Protein AF-A0AAU0P184-F1 (afdb_monomer_lite)

Structure (mmCIF, N/CA/C/O backbone):
data_AF-A0AAU0P184-F1
#
_entry.id   AF-A0AAU0P184-F1
#
loop_
_atom_site.group_PDB
_atom_site.id
_atom_site.type_symbol
_atom_site.label_atom_id
_atom_site.label_alt_id
_atom_site.label_comp_id
_atom_site.label_asym_id
_atom_site.label_entity_id
_atom_site.label_seq_id
_atom_site.pdbx_PDB_ins_code
_atom_site.Cartn_x
_atom_site.Cartn_y
_atom_site.Cartn_z
_atom_site.occupancy
_atom_site.B_iso_or_equiv
_atom_site.auth_seq_id
_atom_site.auth_comp_id
_atom_site.auth_asym_id
_atom_site.auth_atom_id
_atom_site.pdbx_PDB_model_num
ATOM 1 N N . MET A 1 1 ? -25.949 -13.316 10.896 1.00 32.59 1 MET A N 1
ATOM 2 C CA . MET A 1 1 ? -26.149 -14.260 12.010 1.00 32.59 1 MET A CA 1
ATOM 3 C C . MET A 1 1 ? -27.355 -13.769 12.796 1.00 32.59 1 MET A C 1
ATOM 5 O O . MET A 1 1 ? -27.291 -12.665 13.321 1.00 32.59 1 MET A O 1
ATOM 9 N N . GLU A 1 2 ? -28.477 -14.492 12.768 1.00 26.84 2 GLU A N 1
ATOM 10 C CA . GLU A 1 2 ? -29.638 -14.174 13.615 1.00 26.84 2 GLU A CA 1
ATOM 11 C C . GLU A 1 2 ? -29.305 -14.604 15.045 1.00 26.84 2 GLU A C 1
ATOM 13 O O . GLU A 1 2 ? -29.261 -15.791 15.353 1.00 26.84 2 GLU A O 1
ATOM 18 N N . LEU A 1 3 ? -28.981 -13.632 15.897 1.00 32.03 3 LEU A N 1
ATOM 19 C CA . LEU A 1 3 ? -28.807 -13.854 17.330 1.00 32.03 3 LEU A CA 1
ATOM 20 C C . LEU A 1 3 ? -30.191 -14.055 17.969 1.00 32.03 3 LEU A C 1
ATOM 22 O O . LEU A 1 3 ? -31.135 -13.331 17.655 1.00 32.03 3 LEU A O 1
ATOM 26 N N . ASP A 1 4 ? -30.333 -15.038 18.860 1.00 32.12 4 ASP A N 1
ATOM 27 C CA . ASP A 1 4 ? -31.596 -15.307 19.557 1.00 32.12 4 ASP A CA 1
ATOM 28 C C . ASP A 1 4 ? -31.844 -14.239 20.642 1.00 32.12 4 ASP A C 1
ATOM 30 O O . ASP A 1 4 ? -31.364 -14.313 21.772 1.00 32.12 4 ASP A O 1
ATOM 34 N N . PHE A 1 5 ? -32.576 -13.187 20.270 1.00 39.22 5 PHE A N 1
ATOM 35 C CA . PHE A 1 5 ? -32.825 -11.996 21.091 1.00 39.22 5 PHE A CA 1
ATOM 36 C C . PHE A 1 5 ? -33.866 -12.181 22.213 1.00 39.22 5 PHE A C 1
ATOM 38 O O . PHE A 1 5 ? -34.338 -11.188 22.772 1.00 39.22 5 PHE A O 1
ATOM 45 N N . LYS A 1 6 ? -34.295 -13.406 22.540 1.00 33.00 6 LYS A N 1
ATOM 46 C CA . LYS A 1 6 ? -35.488 -13.614 23.383 1.00 33.00 6 LYS A CA 1
ATOM 47 C C . LYS A 1 6 ? -35.368 -13.166 24.845 1.00 33.00 6 LYS A C 1
ATOM 49 O O . LYS A 1 6 ? -36.409 -12.988 25.463 1.00 33.00 6 LYS A O 1
ATOM 54 N N . ASN A 1 7 ? -34.168 -12.910 25.382 1.00 36.00 7 ASN A N 1
ATOM 55 C CA . ASN A 1 7 ? -33.986 -12.586 26.810 1.00 36.00 7 ASN A CA 1
ATOM 56 C C . ASN A 1 7 ? -33.052 -11.393 27.126 1.00 36.00 7 ASN A C 1
ATOM 58 O O . ASN A 1 7 ? -32.614 -11.249 28.267 1.00 36.00 7 ASN A O 1
ATOM 62 N N . ILE A 1 8 ? -32.746 -10.509 26.169 1.00 43.00 8 ILE A N 1
ATOM 63 C CA . ILE A 1 8 ? -31.851 -9.360 26.422 1.00 43.00 8 ILE A CA 1
ATOM 64 C C . ILE A 1 8 ? -32.660 -8.130 26.876 1.00 43.00 8 ILE A C 1
ATOM 66 O O . ILE A 1 8 ? -33.464 -7.587 26.114 1.00 43.00 8 ILE A O 1
ATOM 70 N N . LYS A 1 9 ? -32.423 -7.639 28.105 1.00 46.84 9 LYS A N 1
ATOM 71 C CA . LYS A 1 9 ? -32.876 -6.298 28.529 1.00 46.84 9 LYS A CA 1
ATOM 72 C C . LYS A 1 9 ? -32.274 -5.246 27.582 1.00 46.84 9 LYS A C 1
ATOM 74 O O . LYS A 1 9 ? -31.068 -5.244 27.372 1.00 46.84 9 LYS A O 1
ATOM 79 N N . ASN A 1 10 ? -33.091 -4.326 27.057 1.00 57.91 10 ASN A N 1
ATOM 80 C CA . ASN A 1 10 ? -32.703 -3.281 26.087 1.00 57.91 10 ASN A CA 1
ATOM 81 C C . ASN A 1 10 ? -32.377 -3.784 24.659 1.00 57.91 10 ASN A C 1
ATOM 83 O O . ASN A 1 10 ? -31.480 -3.258 24.011 1.00 57.91 10 ASN A O 1
ATOM 87 N N . LYS A 1 11 ? -33.114 -4.769 24.127 1.00 62.25 11 LYS A N 1
ATOM 88 C CA . LYS A 1 11 ? -32.956 -5.302 22.753 1.00 62.25 11 LYS A CA 1
ATOM 89 C C . LYS A 1 11 ? -32.721 -4.236 21.659 1.00 62.25 11 LYS A C 1
ATOM 91 O O . LYS A 1 11 ? -31.825 -4.411 20.838 1.00 62.25 11 LYS A O 1
ATOM 96 N N . THR A 1 12 ? -33.432 -3.108 21.711 1.00 66.38 12 THR A N 1
ATOM 97 C CA . THR A 1 12 ? -33.310 -1.997 20.753 1.00 66.38 12 THR A CA 1
ATOM 98 C C . THR A 1 12 ? -31.881 -1.453 20.632 1.00 66.38 12 THR A C 1
ATOM 100 O O . THR A 1 12 ? -31.427 -1.187 19.523 1.00 66.38 12 THR A O 1
ATOM 103 N N . ILE A 1 13 ? -31.118 -1.324 21.732 1.00 63.44 13 ILE A N 1
ATOM 104 C CA . ILE A 1 13 ? -29.743 -0.799 21.634 1.00 63.44 13 ILE A CA 1
ATOM 105 C C . ILE A 1 13 ? -28.785 -1.810 21.012 1.00 63.44 13 ILE A C 1
ATOM 107 O O . ILE A 1 13 ? -27.876 -1.430 20.281 1.00 63.44 13 ILE A O 1
ATOM 111 N N . VAL A 1 14 ? -28.996 -3.099 21.277 1.00 64.19 14 VAL A N 1
ATOM 112 C CA . VAL A 1 14 ? -28.173 -4.163 20.697 1.00 64.19 14 VAL A CA 1
ATOM 113 C C . VAL A 1 14 ? -28.407 -4.236 19.191 1.00 64.19 14 VAL A C 1
ATOM 115 O O . VAL A 1 14 ? -27.450 -4.324 18.430 1.00 64.19 14 VAL A O 1
ATOM 118 N N . GLU A 1 15 ? -29.657 -4.107 18.747 1.00 67.94 15 GLU A N 1
ATOM 119 C CA . GLU A 1 15 ? -29.999 -4.020 17.324 1.00 67.94 15 GLU A CA 1
ATOM 120 C C . GLU A 1 15 ? -29.412 -2.768 16.668 1.00 67.94 15 GLU A C 1
ATOM 122 O O . GLU A 1 15 ? -28.880 -2.850 15.565 1.00 67.94 15 GLU A O 1
ATOM 127 N N . ILE A 1 16 ? -29.439 -1.622 17.349 1.00 66.19 16 ILE A N 1
ATOM 128 C CA . ILE A 1 16 ? -28.815 -0.384 16.870 1.00 66.19 16 ILE A CA 1
ATOM 129 C C . ILE A 1 16 ? -27.296 -0.537 16.748 1.00 66.19 16 ILE A C 1
ATOM 131 O O . ILE A 1 16 ? -26.730 -0.169 15.718 1.00 66.19 16 ILE A O 1
ATOM 135 N N . ALA A 1 17 ? -26.632 -1.088 17.767 1.00 65.38 17 ALA A N 1
ATOM 136 C CA . ALA A 1 17 ? -25.197 -1.343 17.740 1.00 65.38 17 ALA A CA 1
ATOM 137 C C . ALA A 1 17 ? -24.849 -2.296 16.590 1.00 65.38 17 ALA A C 1
ATOM 139 O O . ALA A 1 17 ? -23.979 -1.981 15.785 1.00 65.38 17 ALA A O 1
ATOM 140 N N . MET A 1 18 ? -25.592 -3.396 16.441 1.00 66.56 18 MET A N 1
ATOM 141 C CA . MET A 1 18 ? -25.397 -4.365 15.361 1.00 66.56 18 MET A CA 1
ATOM 142 C C . MET A 1 18 ? -25.666 -3.782 13.978 1.00 66.56 18 MET A C 1
ATOM 144 O O . MET A 1 18 ? -24.871 -3.998 13.073 1.00 66.56 18 MET A O 1
ATOM 148 N N . ASN A 1 19 ? -26.738 -3.014 13.795 1.00 66.88 19 ASN A N 1
ATOM 149 C CA . ASN A 1 19 ? -27.016 -2.341 12.528 1.00 66.88 19 ASN A CA 1
ATOM 150 C C . ASN A 1 19 ? -25.943 -1.303 12.209 1.00 66.88 19 ASN A C 1
ATOM 152 O O . ASN A 1 19 ? -25.520 -1.207 11.065 1.00 66.88 19 ASN A O 1
ATOM 156 N N . THR A 1 20 ? -25.459 -0.565 13.207 1.00 64.00 20 THR A N 1
ATOM 157 C CA . THR A 1 20 ? -24.347 0.375 13.031 1.00 64.00 20 THR A CA 1
ATOM 158 C C . THR A 1 20 ? -23.088 -0.375 12.606 1.00 64.00 20 THR A C 1
ATOM 160 O O . THR A 1 20 ? -22.466 0.006 11.625 1.00 64.00 20 THR A O 1
ATOM 163 N N . ILE A 1 21 ? -22.741 -1.481 13.264 1.00 64.81 21 ILE A N 1
ATOM 164 C CA . ILE A 1 21 ? -21.582 -2.310 12.899 1.00 64.81 21 ILE A CA 1
ATOM 165 C C . ILE A 1 21 ? -21.736 -2.885 11.487 1.00 64.81 21 ILE A C 1
ATOM 167 O O . ILE A 1 21 ? -20.808 -2.803 10.695 1.00 64.81 21 ILE A O 1
ATOM 171 N N . ASN A 1 22 ? -22.910 -3.424 11.153 1.00 64.56 22 ASN A N 1
ATOM 172 C CA . ASN A 1 22 ? -23.179 -4.044 9.854 1.00 64.56 22 ASN A CA 1
ATOM 173 C C . ASN A 1 22 ? -23.233 -3.027 8.703 1.00 64.56 22 ASN A C 1
ATOM 175 O O . ASN A 1 22 ? -22.912 -3.375 7.570 1.00 64.56 22 ASN A O 1
ATOM 179 N N . ASN A 1 23 ? -23.660 -1.792 8.981 1.00 62.38 23 ASN A N 1
ATOM 180 C CA . ASN A 1 23 ? -23.720 -0.713 7.994 1.00 62.38 23 ASN A CA 1
ATOM 181 C C . ASN A 1 23 ? -22.379 0.013 7.826 1.00 62.38 23 ASN A C 1
ATOM 183 O O . ASN A 1 23 ? -22.190 0.686 6.813 1.00 62.38 23 ASN A O 1
ATOM 187 N N . ASN A 1 24 ? -21.463 -0.100 8.790 1.00 58.50 24 ASN A N 1
ATOM 188 C CA . ASN A 1 24 ? -20.108 0.421 8.655 1.00 58.50 24 ASN A CA 1
ATOM 189 C C . ASN A 1 24 ? -19.228 -0.600 7.928 1.00 58.50 24 ASN A C 1
ATOM 191 O O . ASN A 1 24 ? -19.239 -1.797 8.212 1.00 58.50 24 ASN A O 1
ATOM 195 N N . ALA A 1 25 ? -18.474 -0.118 6.945 1.00 51.06 25 ALA A N 1
ATOM 196 C CA . ALA A 1 25 ? -17.733 -0.950 6.010 1.00 51.06 25 ALA A CA 1
ATOM 197 C C . ALA A 1 25 ? -16.289 -1.216 6.456 1.00 51.06 25 ALA A C 1
ATOM 199 O O . ALA A 1 25 ? -15.570 -1.902 5.730 1.00 51.06 25 ALA A O 1
ATOM 200 N N . SER A 1 26 ? -15.857 -0.676 7.603 1.00 57.16 26 SER A N 1
ATOM 201 C CA . SER A 1 26 ? -14.515 -0.826 8.176 1.00 57.16 26 SER A CA 1
ATOM 202 C C . SER A 1 26 ? -14.520 -0.879 9.712 1.00 57.16 26 SER A C 1
ATOM 204 O O . SER A 1 26 ? -15.301 -0.196 10.373 1.00 57.16 26 SER A O 1
ATOM 206 N N . PHE A 1 27 ? -13.575 -1.630 10.295 1.00 61.78 27 PHE A N 1
ATOM 207 C CA . PHE A 1 27 ? -13.267 -1.600 11.734 1.00 61.78 27 PHE A CA 1
ATOM 208 C C . PHE A 1 27 ? -13.053 -0.177 12.233 1.00 61.78 27 PHE A C 1
ATOM 210 O O . PHE A 1 27 ? -13.511 0.189 13.308 1.00 61.78 27 PHE A O 1
ATOM 217 N N . ARG A 1 28 ? -12.358 0.625 11.419 1.00 60.50 28 ARG A N 1
ATOM 218 C CA . ARG A 1 28 ? -12.027 2.006 11.728 1.00 60.50 28 ARG A CA 1
ATOM 219 C C . ARG A 1 28 ? -13.280 2.830 11.985 1.00 60.50 28 ARG A C 1
ATOM 221 O O . ARG A 1 28 ? -13.359 3.455 13.035 1.00 60.50 28 ARG A O 1
ATOM 228 N N . GLU A 1 29 ? -14.264 2.761 11.092 1.00 65.12 29 GLU A N 1
ATOM 229 C CA . GLU A 1 29 ? -15.540 3.466 11.253 1.00 65.12 29 GLU A CA 1
ATOM 230 C C . GLU A 1 29 ? -16.267 3.044 12.532 1.00 65.12 29 GLU A C 1
ATOM 232 O O . GLU A 1 29 ? -16.791 3.901 13.232 1.00 65.12 29 GLU A O 1
ATOM 237 N N . VAL A 1 30 ? -16.239 1.750 12.881 1.00 65.00 30 VAL A N 1
ATOM 238 C CA . VAL A 1 30 ? -16.825 1.239 14.134 1.00 65.00 30 VAL A CA 1
ATOM 239 C C . VAL A 1 30 ? -16.029 1.689 15.362 1.00 65.00 30 VAL A C 1
ATOM 241 O O . VAL A 1 30 ? -16.600 1.937 16.418 1.00 65.00 30 VAL A O 1
ATOM 244 N N . SER A 1 31 ? -14.708 1.792 15.242 1.00 66.31 31 SER A N 1
ATOM 245 C CA . SER A 1 31 ? -13.803 2.153 16.331 1.00 66.31 31 SER A CA 1
ATOM 246 C C . SER A 1 31 ? -13.748 3.655 16.614 1.00 66.31 31 SER A C 1
ATOM 248 O O . SER A 1 31 ? -13.475 4.062 17.746 1.00 66.31 31 SER A O 1
ATOM 250 N N . GLU A 1 32 ? -14.073 4.463 15.606 1.00 70.12 32 GLU A N 1
ATOM 251 C CA . GLU A 1 32 ? -14.138 5.924 15.636 1.00 70.12 32 GLU A CA 1
ATOM 252 C C . GLU A 1 32 ? -15.587 6.438 15.789 1.00 70.12 32 GLU A C 1
ATOM 254 O O . GLU A 1 32 ? -15.824 7.635 15.617 1.00 70.12 32 GLU A O 1
ATOM 259 N N . LEU A 1 33 ? -16.559 5.575 16.132 1.00 72.75 33 LEU A N 1
ATOM 260 C CA . LEU A 1 33 ? -17.937 5.996 16.404 1.00 72.75 33 LEU A CA 1
ATOM 261 C C . LEU A 1 33 ? -17.966 6.970 17.580 1.00 72.75 33 LEU A C 1
ATOM 263 O O . LEU A 1 33 ? -17.773 6.601 18.743 1.00 72.75 33 LEU A O 1
ATOM 267 N N . ASP A 1 34 ? -18.265 8.225 17.272 1.00 76.12 34 ASP A N 1
ATOM 268 C CA . ASP A 1 34 ? -18.589 9.217 18.286 1.00 76.12 34 ASP A CA 1
ATOM 269 C C . ASP A 1 34 ? -20.058 9.095 18.723 1.00 76.12 34 ASP A C 1
ATOM 271 O O . ASP A 1 34 ? -20.788 8.233 18.242 1.00 76.12 34 ASP A O 1
ATOM 275 N N . TRP A 1 35 ? -20.497 9.946 19.650 1.00 76.06 35 TRP A N 1
ATOM 276 C CA . TRP A 1 35 ? -21.844 9.906 20.218 1.00 76.06 35 TRP A CA 1
ATOM 277 C C . TRP A 1 35 ? -22.960 10.017 19.169 1.00 76.06 35 TRP A C 1
ATOM 279 O O . TRP A 1 35 ? -23.325 11.114 18.744 1.00 76.06 35 TRP A O 1
ATOM 289 N N . ILE A 1 36 ? -23.569 8.882 18.816 1.00 73.38 36 ILE A N 1
ATOM 290 C CA . ILE A 1 36 ? -24.765 8.840 17.965 1.00 73.38 36 ILE A CA 1
ATOM 291 C C . ILE A 1 36 ? -26.011 8.895 18.842 1.00 73.38 36 ILE A C 1
ATOM 293 O O . ILE A 1 36 ? -26.159 8.099 19.770 1.00 73.38 36 ILE A O 1
ATOM 297 N N . LYS A 1 37 ? -26.903 9.834 18.524 1.00 74.25 37 LYS A N 1
ATOM 298 C CA . LYS A 1 37 ? -28.169 10.073 19.216 1.00 74.25 37 LYS A CA 1
ATOM 299 C C . LYS A 1 37 ? -29.297 9.264 18.579 1.00 74.25 37 LYS A C 1
ATOM 301 O O . LYS A 1 37 ? -29.500 9.351 17.370 1.00 74.25 37 LYS A O 1
ATOM 306 N N . TYR A 1 38 ? -30.068 8.560 19.404 1.00 68.75 38 TYR A N 1
ATOM 307 C CA . TYR A 1 38 ? -31.239 7.801 18.967 1.00 68.75 38 TYR A CA 1
ATOM 308 C C . TYR A 1 38 ? -32.505 8.270 19.679 1.00 68.75 38 TYR A C 1
ATOM 310 O O . TYR A 1 38 ? -32.525 8.452 20.904 1.00 68.75 38 TYR A O 1
ATOM 318 N N . SER A 1 39 ? -33.562 8.444 18.888 1.00 64.62 39 SER A N 1
ATOM 319 C CA . SER A 1 39 ? -34.894 8.791 19.358 1.00 64.62 39 SER A CA 1
ATOM 320 C C . SER A 1 39 ? -35.840 7.603 19.219 1.00 64.62 39 SER A C 1
ATOM 322 O O . SER A 1 39 ? -35.832 6.877 18.227 1.00 64.62 39 SER A O 1
ATOM 324 N N . GLU A 1 40 ? -36.675 7.414 20.230 1.00 62.44 40 GLU A N 1
ATOM 325 C CA . GLU A 1 40 ? -37.765 6.441 20.228 1.00 62.44 40 GLU A CA 1
ATOM 326 C C . GLU A 1 40 ? -39.015 7.184 20.698 1.00 62.44 40 GLU A C 1
ATOM 328 O O . GLU A 1 40 ? -38.939 8.001 21.611 1.00 62.44 40 GLU A O 1
ATOM 333 N N . ASN A 1 41 ? -40.166 6.990 20.051 1.00 62.06 41 ASN A N 1
ATOM 334 C CA . ASN A 1 41 ? -41.421 7.659 20.434 1.00 62.06 41 ASN A CA 1
ATOM 335 C C . ASN A 1 41 ? -41.301 9.190 20.628 1.00 62.06 41 ASN A C 1
ATOM 337 O O . ASN A 1 41 ? -41.862 9.751 21.568 1.00 62.06 41 ASN A O 1
ATOM 341 N N . GLN A 1 42 ? -40.554 9.863 19.743 1.00 58.03 42 GLN A N 1
ATOM 342 C CA . GLN A 1 42 ? -40.333 11.319 19.751 1.00 58.03 42 GLN A CA 1
ATOM 343 C C . GLN A 1 42 ? -39.636 11.882 21.002 1.00 58.03 42 GLN A C 1
ATOM 345 O O . GLN A 1 42 ? -39.677 13.094 21.220 1.00 58.03 42 GLN A O 1
ATOM 350 N N . LYS A 1 43 ? -38.952 11.053 21.802 1.00 58.19 43 LYS A N 1
ATOM 351 C CA . LYS A 1 43 ? -37.970 11.566 22.767 1.00 58.19 43 LYS A CA 1
ATOM 352 C C . LYS A 1 43 ? -36.593 10.980 22.511 1.00 58.19 43 LYS A C 1
ATOM 354 O O . LYS A 1 43 ? -36.436 9.877 21.992 1.00 58.19 43 LYS A O 1
ATOM 359 N N . ASP A 1 44 ? -35.597 11.779 22.850 1.00 61.53 44 ASP A N 1
ATOM 360 C CA . ASP A 1 44 ? -34.195 11.436 22.708 1.00 61.53 44 ASP A CA 1
ATOM 361 C C . ASP A 1 44 ? -33.742 10.704 23.962 1.00 61.53 44 ASP A C 1
ATOM 363 O O . ASP A 1 44 ? -33.785 11.274 25.051 1.00 61.53 44 ASP A O 1
ATOM 367 N N . TYR A 1 45 ? -33.345 9.442 23.824 1.00 66.88 45 TYR A N 1
ATOM 368 C CA . TYR A 1 45 ? -33.122 8.586 24.991 1.00 66.88 45 TYR A CA 1
ATOM 369 C C . TYR A 1 45 ? -31.694 8.058 25.092 1.00 66.88 45 TYR A C 1
ATOM 371 O O . TYR A 1 45 ? -31.187 7.917 26.207 1.00 66.88 45 TYR A O 1
ATOM 379 N N . TYR A 1 46 ? -31.046 7.770 23.957 1.00 70.50 46 TYR A N 1
ATOM 380 C CA . TYR A 1 46 ? -29.870 6.902 23.934 1.00 70.50 46 TYR A CA 1
ATOM 381 C C . TYR A 1 46 ? -28.709 7.486 23.134 1.00 70.50 46 TYR A C 1
ATOM 383 O O . TYR A 1 46 ? -28.901 8.019 22.040 1.00 70.50 46 TYR A O 1
ATOM 391 N N . TYR A 1 47 ? -27.502 7.325 23.675 1.00 72.94 47 TYR A N 1
ATOM 392 C CA . TYR A 1 47 ? -26.251 7.753 23.053 1.00 72.94 47 TYR A CA 1
ATOM 393 C C . TYR A 1 47 ? -25.285 6.577 22.950 1.00 72.94 47 TYR A C 1
ATOM 395 O O . TYR A 1 47 ? -25.124 5.852 23.928 1.00 72.94 47 TYR A O 1
ATOM 403 N N . LEU A 1 48 ? -24.638 6.401 21.796 1.00 73.75 48 LEU A N 1
ATOM 404 C CA . LEU A 1 48 ? -23.694 5.307 21.539 1.00 73.75 48 LEU A CA 1
ATOM 405 C C . LEU A 1 48 ? -22.309 5.851 21.183 1.00 73.75 48 LEU A C 1
ATOM 407 O O . LEU A 1 48 ? -22.225 6.682 20.288 1.00 73.75 48 LEU A O 1
ATOM 411 N N . LYS A 1 49 ? -21.247 5.370 21.838 1.00 80.50 49 LYS A N 1
ATOM 412 C CA . LYS A 1 49 ? -19.848 5.713 21.515 1.00 80.50 49 LYS A CA 1
ATOM 413 C C . LYS A 1 49 ? -18.933 4.498 21.597 1.00 80.50 49 LYS A C 1
ATOM 415 O O . LYS A 1 49 ? -19.105 3.678 22.502 1.00 80.50 49 LYS A O 1
ATOM 420 N N . SER A 1 50 ? -17.945 4.410 20.710 1.00 79.56 50 SER A N 1
ATOM 421 C CA . SER A 1 50 ? -16.908 3.377 20.744 1.00 79.56 50 SER A CA 1
ATOM 422 C C . SER A 1 50 ? -15.613 3.850 21.404 1.00 79.56 50 SER A C 1
ATOM 424 O O . SER A 1 50 ? -15.274 5.036 21.407 1.00 79.56 50 SER A O 1
ATOM 426 N N . ALA A 1 51 ? -14.859 2.897 21.946 1.00 79.44 51 ALA A N 1
ATOM 427 C CA . ALA A 1 51 ? -13.460 3.083 22.305 1.00 79.44 51 ALA A CA 1
ATOM 428 C C . ALA A 1 51 ? -12.652 1.819 21.996 1.00 79.44 51 ALA A C 1
ATOM 430 O O . ALA A 1 51 ? -13.134 0.695 22.166 1.00 79.44 51 ALA A O 1
ATOM 431 N N . ILE A 1 52 ? -11.398 2.026 21.592 1.00 78.19 52 ILE A N 1
ATOM 432 C CA . ILE A 1 52 ? -10.394 0.969 21.445 1.00 78.19 52 ILE A CA 1
ATOM 433 C C . ILE A 1 52 ? -9.558 0.892 22.722 1.00 78.19 52 ILE A C 1
ATOM 435 O O . ILE A 1 52 ? -9.329 1.900 23.405 1.00 78.19 52 ILE A O 1
ATOM 439 N N . LYS A 1 53 ? -9.065 -0.311 23.011 1.00 82.50 53 LYS A N 1
ATOM 440 C CA . LYS A 1 53 ? -8.095 -0.571 24.069 1.00 82.50 53 LYS A CA 1
ATOM 441 C C . LYS A 1 53 ? -6.848 0.303 23.900 1.00 82.50 53 LYS A C 1
ATOM 443 O O . LYS A 1 53 ? -6.187 0.300 22.864 1.00 82.50 53 LYS A O 1
ATOM 448 N N . THR A 1 54 ? -6.503 1.051 24.941 1.00 78.88 54 THR A N 1
ATOM 449 C CA . THR A 1 54 ? -5.246 1.809 24.988 1.00 78.88 54 THR A CA 1
ATOM 450 C C . THR A 1 54 ? -4.073 0.929 25.421 1.00 78.88 54 THR A C 1
ATOM 452 O O . THR A 1 54 ? -4.261 -0.139 25.995 1.00 78.88 54 THR A O 1
ATOM 455 N N . GLN A 1 55 ? -2.841 1.426 25.257 1.00 77.62 55 GLN A N 1
ATOM 456 C CA . GLN A 1 55 ? -1.618 0.766 25.751 1.00 77.62 55 GLN A CA 1
ATOM 457 C C . GLN A 1 55 ? -1.613 0.507 27.269 1.00 77.62 55 GLN A C 1
ATOM 459 O O . GLN A 1 55 ? -0.821 -0.292 27.753 1.00 77.62 55 GLN A O 1
ATOM 464 N N . LYS A 1 56 ? -2.472 1.200 28.029 1.00 80.19 56 LYS A N 1
ATOM 465 C CA . LYS A 1 56 ? -2.637 1.012 29.476 1.00 80.19 56 LYS A CA 1
ATOM 466 C C . LYS A 1 56 ? -3.755 0.017 29.819 1.00 80.19 56 LYS A C 1
ATOM 468 O O . LYS A 1 56 ? -4.211 0.018 30.954 1.00 80.19 56 LYS A O 1
ATOM 473 N N . ASN A 1 57 ? -4.232 -0.766 28.847 1.00 81.25 57 ASN A N 1
ATOM 474 C CA . ASN A 1 57 ? -5.351 -1.704 28.984 1.00 81.25 57 ASN A CA 1
ATOM 475 C C . ASN A 1 57 ? -6.643 -1.041 29.498 1.00 81.25 57 ASN A C 1
ATOM 477 O O . ASN A 1 57 ? -7.386 -1.613 30.293 1.00 81.25 57 ASN A O 1
ATOM 481 N N . THR A 1 58 ? -6.906 0.190 29.046 1.00 82.38 58 THR A N 1
ATOM 482 C CA . THR A 1 58 ? -8.135 0.929 29.373 1.00 82.38 58 THR A CA 1
ATOM 483 C C . THR A 1 58 ? -8.855 1.447 28.137 1.00 82.38 58 THR A C 1
ATOM 485 O O . THR A 1 58 ? -8.226 1.724 27.115 1.00 82.38 58 THR A O 1
ATOM 488 N N . PHE A 1 59 ? -10.159 1.649 28.275 1.00 83.75 59 PHE A N 1
ATOM 489 C CA . PHE A 1 59 ? -11.094 2.195 27.300 1.00 83.75 59 PHE A CA 1
ATOM 490 C C . PHE A 1 59 ? -11.599 3.528 27.837 1.00 83.75 59 PHE A C 1
ATOM 492 O O . PHE A 1 59 ? -12.141 3.594 28.939 1.00 83.75 59 PHE A O 1
ATOM 499 N N . ASN A 1 60 ? -11.368 4.610 27.095 1.00 81.88 60 ASN A N 1
ATOM 500 C CA . ASN A 1 60 ? -11.635 5.964 27.569 1.00 81.88 60 ASN A CA 1
ATOM 501 C C . ASN A 1 60 ? -12.794 6.580 26.782 1.00 81.88 60 ASN A C 1
ATOM 503 O O . ASN A 1 60 ? -12.696 6.734 25.567 1.00 81.88 60 ASN A O 1
ATOM 507 N N . PHE A 1 61 ? -13.839 7.013 27.481 1.00 79.50 61 PHE A N 1
ATOM 508 C CA . PHE A 1 61 ? -14.995 7.679 26.888 1.00 79.50 61 PHE A CA 1
ATOM 509 C C . PHE A 1 61 ? -15.120 9.092 27.446 1.00 79.50 61 PHE A C 1
ATOM 511 O O . PHE A 1 61 ? -15.261 9.278 28.652 1.00 79.50 61 PHE A O 1
ATOM 518 N N . SER A 1 62 ? -15.090 10.095 26.575 1.00 78.00 62 SER A N 1
ATOM 519 C CA . SER A 1 62 ? -15.432 11.472 26.947 1.00 78.00 62 SER A CA 1
ATOM 520 C C . SER A 1 62 ? -16.935 11.668 26.782 1.00 78.00 62 SER A C 1
ATOM 522 O O . SER A 1 62 ? -17.422 11.482 25.667 1.00 78.00 62 SER A O 1
ATOM 524 N N . ILE A 1 63 ? -17.658 12.033 27.844 1.00 71.06 63 ILE A N 1
ATOM 525 C CA . ILE A 1 63 ? -19.119 12.240 27.818 1.00 71.06 63 ILE A CA 1
ATOM 526 C C . ILE A 1 63 ? -19.431 13.709 27.470 1.00 71.06 63 ILE A C 1
ATOM 528 O O . ILE A 1 63 ? -18.746 14.594 27.994 1.00 71.06 63 ILE A O 1
ATOM 532 N N . PRO A 1 64 ? -20.445 14.007 26.632 1.00 67.62 64 PRO A N 1
ATOM 533 C CA . PRO A 1 64 ? -20.911 15.372 26.406 1.00 67.62 64 PRO A CA 1
ATOM 534 C C . PRO A 1 64 ? -21.521 15.945 27.697 1.00 67.62 64 PRO A C 1
ATOM 536 O O . PRO A 1 64 ? -21.974 15.198 28.564 1.00 67.62 64 PRO A O 1
ATOM 539 N N . GLU A 1 65 ? -21.531 17.269 27.859 1.00 63.28 65 GLU A N 1
ATOM 540 C CA . GLU A 1 65 ? -22.056 17.891 29.082 1.00 63.28 65 GLU A CA 1
ATOM 541 C C . GLU A 1 65 ? -23.552 17.585 29.315 1.00 63.28 65 GLU A C 1
A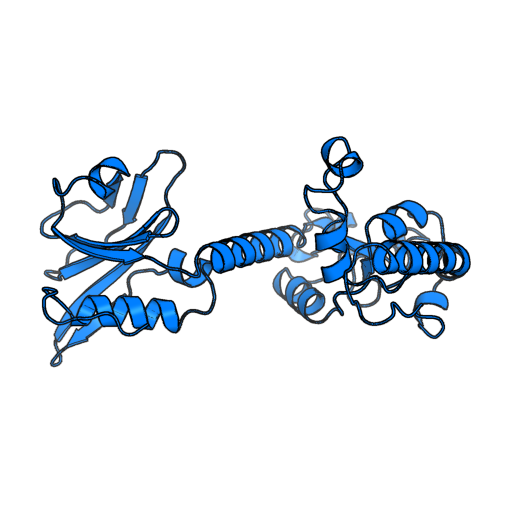TOM 543 O O . GLU A 1 65 ? -24.394 17.761 28.441 1.00 63.28 65 GLU A O 1
ATOM 548 N N . GLN A 1 66 ? -23.814 17.088 30.530 1.00 56.03 66 GLN A N 1
ATOM 549 C CA . GLN A 1 66 ? -25.072 16.877 31.259 1.00 56.03 66 GLN A CA 1
ATOM 550 C C . GLN A 1 66 ? -26.385 16.929 30.467 1.00 56.03 66 GLN A C 1
ATOM 552 O O . GLN A 1 66 ? -27.019 17.968 30.304 1.00 56.03 66 GLN A O 1
ATOM 557 N N . THR A 1 67 ? -26.884 15.739 30.150 1.00 55.22 67 THR A N 1
ATOM 558 C CA . THR A 1 67 ? -28.305 15.499 29.885 1.00 55.22 67 THR A CA 1
ATOM 559 C C . THR A 1 67 ? -28.768 14.311 30.734 1.00 55.22 67 THR A C 1
ATOM 561 O O . THR A 1 67 ? -27.962 13.419 31.010 1.00 55.22 67 THR A O 1
ATOM 564 N N . ASN A 1 68 ? -30.042 14.275 31.153 1.00 58.81 68 ASN A N 1
ATOM 565 C CA . ASN A 1 68 ? -30.675 13.156 31.888 1.00 58.81 68 ASN A CA 1
ATOM 566 C C . ASN A 1 68 ? -30.848 11.886 31.016 1.00 58.81 68 ASN A C 1
ATOM 568 O O . ASN A 1 68 ? -31.806 11.131 31.174 1.00 58.81 68 ASN A O 1
ATOM 572 N N . ASN A 1 69 ? -29.943 11.675 30.063 1.00 65.69 69 ASN A N 1
ATOM 573 C CA . ASN A 1 69 ? -30.033 10.660 29.030 1.00 65.69 69 ASN A CA 1
ATOM 574 C C . ASN A 1 69 ? -29.303 9.378 29.443 1.00 65.69 69 ASN A C 1
ATOM 576 O O . ASN A 1 69 ? -28.441 9.381 30.324 1.00 65.69 69 ASN A O 1
ATOM 580 N N . ILE A 1 70 ? -29.661 8.272 28.794 1.00 68.44 70 ILE A N 1
ATOM 581 C CA . ILE A 1 70 ? -29.023 6.972 28.998 1.00 68.44 70 ILE A CA 1
ATOM 582 C C . ILE A 1 70 ? -27.857 6.850 28.011 1.00 68.44 70 ILE A C 1
ATOM 584 O O . ILE A 1 70 ? -28.017 7.072 26.808 1.00 68.44 70 ILE A O 1
ATOM 588 N N . TYR A 1 71 ? -26.684 6.470 28.516 1.00 72.44 71 TYR A N 1
ATOM 589 C CA . TYR A 1 71 ? -25.476 6.307 27.709 1.00 72.44 71 TYR A CA 1
ATOM 590 C C . TYR A 1 71 ? -25.128 4.832 27.549 1.00 72.44 71 TYR A C 1
ATOM 592 O O . TYR A 1 71 ? -25.134 4.062 28.516 1.00 72.44 71 TYR A O 1
ATOM 600 N N . TYR A 1 72 ? -24.780 4.473 26.320 1.00 74.81 72 TYR A N 1
ATOM 601 C CA . TYR A 1 72 ? -24.280 3.167 25.947 1.00 74.81 72 TYR A CA 1
ATOM 602 C C . TYR A 1 72 ? -22.886 3.285 25.347 1.00 74.81 72 TYR A C 1
ATOM 604 O O . TYR A 1 72 ? -22.612 4.137 24.500 1.00 74.81 72 TYR A O 1
ATOM 612 N N . CYS A 1 73 ? -22.000 2.402 25.785 1.00 74.56 73 CYS A N 1
ATOM 613 C CA . CYS A 1 73 ? -20.621 2.372 25.328 1.00 74.56 73 CYS A CA 1
ATOM 614 C C . CYS A 1 73 ? -20.304 1.028 24.690 1.00 74.56 73 CYS A C 1
ATOM 616 O O . CYS A 1 73 ? -20.716 -0.023 25.182 1.00 74.56 73 CYS A O 1
ATOM 618 N N . ILE A 1 74 ? -19.556 1.104 23.596 1.00 75.06 74 ILE A N 1
ATOM 619 C CA . ILE A 1 74 ? -19.007 -0.021 22.860 1.00 75.06 74 ILE A CA 1
ATOM 620 C C . ILE A 1 74 ? -17.512 -0.085 23.168 1.00 75.06 74 ILE A C 1
ATOM 622 O O . ILE A 1 74 ? -16.755 0.815 22.798 1.00 75.06 74 ILE A O 1
ATOM 626 N N . CYS A 1 75 ? -17.076 -1.152 23.827 1.00 75.06 75 CYS A N 1
ATOM 627 C CA . CYS A 1 75 ? -15.657 -1.454 23.986 1.00 75.06 75 CYS A CA 1
ATOM 628 C C . CYS A 1 75 ? -15.269 -2.539 22.981 1.00 75.06 75 CYS A C 1
ATOM 630 O O . CYS A 1 75 ? -15.844 -3.630 23.001 1.00 75.06 75 CYS A O 1
ATOM 632 N N . LEU A 1 76 ? -14.295 -2.237 22.124 1.00 71.62 76 LEU A N 1
ATOM 633 C CA . LEU A 1 76 ? -13.716 -3.192 21.178 1.00 71.62 76 LEU A CA 1
ATOM 634 C C . LEU A 1 76 ? -12.443 -3.786 21.781 1.00 71.62 76 LEU A C 1
ATOM 636 O O . LEU A 1 76 ? -11.399 -3.129 21.778 1.00 71.62 76 LEU A O 1
ATOM 640 N N . SER A 1 77 ? -12.538 -5.005 22.311 1.00 70.50 77 SER A N 1
ATOM 641 C CA . SER A 1 77 ? -11.386 -5.751 22.824 1.00 70.50 77 SER A CA 1
ATOM 642 C C . SER A 1 77 ? -11.284 -7.078 22.098 1.00 70.50 77 SER A C 1
ATOM 644 O O . SER A 1 77 ? -12.235 -7.858 22.124 1.00 70.50 77 SER A O 1
ATOM 646 N N . GLU A 1 78 ? -10.138 -7.335 21.467 1.00 69.62 78 GLU A N 1
ATOM 647 C CA . GLU A 1 78 ? -9.932 -8.550 20.672 1.00 69.62 78 GLU A CA 1
ATOM 648 C C . GLU A 1 78 ? -11.110 -8.760 19.700 1.00 69.62 78 GLU A C 1
ATOM 650 O O . GLU A 1 78 ? -11.542 -7.812 19.048 1.00 69.62 78 GLU A O 1
ATOM 655 N N . ASN A 1 79 ? -11.685 -9.968 19.652 1.00 64.81 79 ASN A N 1
ATOM 656 C CA . ASN A 1 79 ? -12.826 -10.338 18.814 1.00 64.81 79 ASN A CA 1
ATOM 657 C C . ASN A 1 79 ? -14.204 -10.027 19.429 1.00 64.81 79 ASN A C 1
ATOM 659 O O . ASN A 1 79 ? -15.231 -10.466 18.900 1.00 64.81 79 ASN A O 1
ATOM 663 N N . LYS A 1 80 ? -14.252 -9.302 20.550 1.00 69.06 80 LYS A N 1
ATOM 664 C CA . LYS A 1 80 ? -15.477 -9.085 21.320 1.00 69.06 80 LYS A CA 1
ATOM 665 C C . LYS A 1 80 ? -15.845 -7.618 21.367 1.00 69.06 80 LYS A C 1
ATOM 667 O O . LYS A 1 80 ? -15.074 -6.736 21.751 1.00 69.06 80 LYS A O 1
ATOM 672 N N . LEU A 1 81 ? -17.098 -7.374 21.021 1.00 71.94 81 LEU A N 1
ATOM 673 C CA . LEU A 1 81 ? -17.742 -6.097 21.207 1.00 71.94 81 LEU A CA 1
ATOM 674 C C . LEU A 1 81 ? -18.568 -6.151 22.485 1.00 71.94 81 LEU A C 1
ATOM 676 O O . LEU A 1 81 ? -19.576 -6.853 22.575 1.00 71.94 81 LEU A O 1
ATOM 680 N N . HIS A 1 82 ? -18.130 -5.406 23.488 1.00 75.56 82 HIS A N 1
ATOM 681 C CA . HIS A 1 82 ? -18.815 -5.343 24.768 1.00 75.56 82 HIS A CA 1
ATOM 682 C C . HIS A 1 82 ? -19.699 -4.101 24.802 1.00 75.56 82 HIS A C 1
ATOM 684 O O . HIS A 1 82 ? -19.212 -2.983 24.623 1.00 75.56 82 HIS A O 1
ATOM 690 N N . VAL A 1 83 ? -20.996 -4.301 25.042 1.00 75.44 83 VAL A N 1
ATOM 691 C CA . VAL A 1 83 ? -21.972 -3.215 25.150 1.00 75.44 83 VAL A CA 1
ATOM 692 C C . VAL A 1 83 ? -22.317 -3.001 26.615 1.00 75.44 83 VAL A C 1
ATOM 694 O O . VAL A 1 83 ? -22.861 -3.886 27.285 1.00 75.44 83 VAL A O 1
ATOM 697 N N . PHE A 1 84 ? -22.033 -1.801 27.106 1.00 73.06 84 PHE A N 1
ATOM 698 C CA . PHE A 1 84 ? -22.310 -1.401 28.480 1.00 73.06 84 PHE A CA 1
ATOM 699 C C . PHE A 1 84 ? -23.389 -0.337 28.523 1.00 73.06 84 PHE A C 1
ATOM 701 O O . PHE A 1 84 ? -23.363 0.608 27.735 1.00 73.06 84 PHE A O 1
ATOM 708 N N . LYS A 1 85 ? -24.298 -0.464 29.489 1.00 73.69 85 LYS A N 1
ATOM 709 C CA . LYS A 1 85 ? -25.143 0.637 29.932 1.00 73.69 85 LYS A CA 1
ATOM 710 C C . LYS A 1 85 ? -24.465 1.320 31.100 1.00 73.69 85 LYS A C 1
ATOM 712 O O . LYS A 1 85 ? -24.058 0.676 32.067 1.00 73.69 85 LYS A O 1
ATOM 717 N N . ILE A 1 86 ? -24.404 2.637 31.025 1.00 68.44 86 ILE A N 1
ATOM 718 C CA . ILE A 1 86 ? -23.779 3.443 32.059 1.00 68.44 86 ILE A CA 1
ATOM 719 C C . ILE A 1 86 ? -24.878 4.167 32.817 1.00 68.44 86 ILE A C 1
ATOM 721 O O . ILE A 1 86 ? -25.664 4.922 32.240 1.00 68.44 86 ILE A O 1
ATOM 725 N N . SER A 1 87 ? -24.945 3.892 34.118 1.00 57.59 87 SER A N 1
ATOM 726 C CA . SER A 1 87 ? -25.938 4.467 35.018 1.00 57.59 87 SER A CA 1
ATOM 727 C C . SER A 1 87 ? -25.218 5.327 36.061 1.00 57.59 87 SER A C 1
ATOM 729 O O . SER A 1 87 ? -24.553 4.783 36.933 1.00 57.59 87 SER A O 1
ATOM 731 N N . THR A 1 88 ? -25.430 6.649 36.020 1.00 56.00 88 THR A N 1
ATOM 732 C CA . THR A 1 88 ? -25.117 7.646 37.084 1.00 56.00 88 THR A CA 1
ATOM 733 C C . THR A 1 88 ? -23.639 8.108 37.224 1.00 56.00 88 THR A C 1
ATOM 735 O O . THR A 1 88 ? -22.798 7.667 36.448 1.00 56.00 88 THR A O 1
ATOM 738 N N . PRO A 1 89 ? -23.321 9.157 38.023 1.00 51.41 89 PRO A N 1
ATOM 739 C CA . PRO A 1 89 ? -23.370 10.532 37.534 1.00 51.41 89 PRO A CA 1
ATOM 740 C C . PRO A 1 89 ? -22.007 11.269 37.650 1.00 51.41 89 PRO A C 1
ATOM 742 O O . PRO A 1 89 ? -21.180 10.970 38.500 1.00 51.41 89 PRO A O 1
ATOM 745 N N . PHE A 1 90 ? -21.800 12.278 36.798 1.00 52.12 90 PHE A N 1
ATOM 746 C CA . PHE A 1 90 ? -20.726 13.289 36.853 1.00 52.12 90 PHE A CA 1
ATOM 747 C C . PHE A 1 90 ? -19.269 12.797 36.897 1.00 52.12 90 PHE A C 1
ATOM 749 O O . PHE A 1 90 ? -18.567 12.944 37.890 1.00 52.12 90 PHE A O 1
ATOM 756 N N . ASN A 1 91 ? -18.747 12.405 35.737 1.00 54.44 91 ASN A N 1
ATOM 757 C CA . ASN A 1 91 ? -17.399 12.808 35.342 1.00 54.44 91 ASN A CA 1
ATOM 758 C C . ASN A 1 91 ? -17.368 12.992 33.823 1.00 54.44 91 ASN A C 1
ATOM 760 O O . ASN A 1 91 ? -17.975 12.217 33.090 1.00 54.44 91 ASN A O 1
ATOM 764 N N . LYS A 1 92 ? -16.645 14.008 33.326 1.00 63.38 92 LYS A N 1
ATOM 765 C CA . LYS A 1 92 ? -16.478 14.254 31.874 1.00 63.38 92 LYS A CA 1
ATOM 766 C C . LYS A 1 92 ? -15.825 13.071 31.142 1.00 63.38 92 LYS A C 1
ATOM 768 O O . LYS A 1 92 ? -15.788 13.049 29.914 1.00 63.38 92 LYS A O 1
ATOM 773 N N . LYS A 1 93 ? -15.289 12.107 31.893 1.00 72.19 93 LYS A N 1
ATOM 774 C CA . LYS A 1 93 ? -14.530 10.973 31.399 1.00 72.19 93 LYS A CA 1
ATOM 775 C C . LYS A 1 93 ? -14.906 9.702 32.154 1.00 72.19 93 LYS A C 1
ATOM 777 O O . LYS A 1 93 ? -14.871 9.683 33.380 1.00 72.19 93 LYS A O 1
ATOM 782 N N . ILE A 1 94 ? -15.181 8.647 31.401 1.00 74.38 94 ILE A N 1
ATOM 783 C CA . ILE A 1 94 ? -15.311 7.275 31.885 1.00 74.38 94 ILE A CA 1
ATOM 784 C C . ILE A 1 94 ? -14.071 6.521 31.439 1.00 74.38 94 ILE A C 1
ATOM 786 O O . ILE A 1 94 ? -13.624 6.665 30.297 1.00 74.38 94 ILE A O 1
ATOM 790 N N . VAL A 1 95 ? -13.510 5.734 32.345 1.00 76.50 95 VAL A N 1
ATOM 791 C CA . VAL A 1 95 ? -12.416 4.818 32.052 1.00 76.50 95 VAL A CA 1
ATOM 792 C C . VAL A 1 95 ? -12.884 3.438 32.472 1.00 76.50 95 VAL A C 1
ATOM 794 O O . VAL A 1 95 ? -13.257 3.263 33.623 1.00 76.50 95 VAL A O 1
ATOM 797 N N . ILE A 1 96 ? -12.902 2.502 31.530 1.00 77.19 96 ILE A N 1
ATOM 798 C CA . ILE A 1 96 ? -13.177 1.087 31.788 1.00 77.19 96 ILE A CA 1
ATOM 799 C C . ILE A 1 96 ? -11.858 0.347 31.586 1.00 77.19 96 ILE A C 1
ATOM 801 O O . ILE A 1 96 ? -11.206 0.511 30.554 1.00 77.19 96 ILE A O 1
ATOM 805 N N . THR A 1 97 ? -11.422 -0.416 32.572 1.00 79.38 97 THR A N 1
ATOM 806 C CA . THR A 1 97 ? -10.269 -1.313 32.474 1.00 79.38 97 THR A CA 1
ATOM 807 C C . THR A 1 97 ? -10.664 -2.628 31.806 1.00 79.38 97 THR A C 1
ATOM 809 O O . THR A 1 97 ? -11.834 -3.000 31.773 1.00 79.38 97 THR A O 1
ATOM 812 N N . GLU A 1 98 ? -9.688 -3.353 31.268 1.00 75.69 98 GLU A N 1
ATOM 813 C CA . GLU A 1 98 ? -9.919 -4.705 30.743 1.00 75.69 98 GLU A CA 1
ATOM 814 C C . GLU A 1 98 ? -10.447 -5.682 31.813 1.00 75.69 98 GLU A C 1
ATOM 816 O O . GLU A 1 98 ? -11.332 -6.487 31.545 1.00 75.69 98 GLU A O 1
ATOM 821 N N . GLU A 1 99 ? -10.000 -5.545 33.059 1.00 74.06 99 GLU A N 1
ATOM 822 C CA . GLU A 1 99 ? -10.468 -6.372 34.177 1.00 74.06 99 GLU A CA 1
ATOM 823 C C . GLU A 1 99 ? -11.941 -6.086 34.548 1.00 74.06 99 GLU A C 1
ATOM 825 O O . GLU A 1 99 ? -12.717 -6.998 34.841 1.00 74.06 99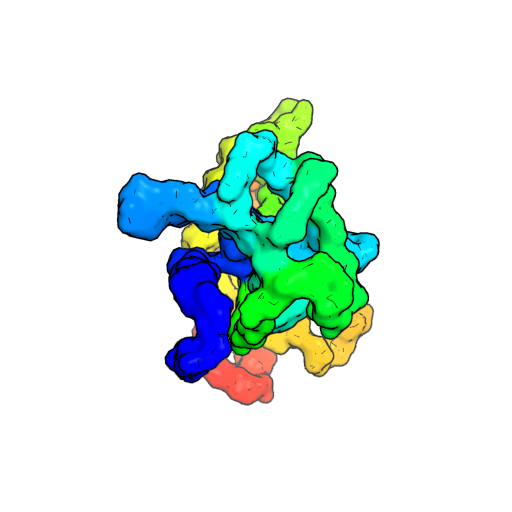 GLU A O 1
ATOM 830 N N . GLU A 1 100 ? -12.392 -4.830 34.462 1.00 72.12 100 GLU A N 1
ATOM 831 C CA . GLU A 1 100 ? -13.815 -4.445 34.586 1.00 72.12 100 GLU A CA 1
ATOM 832 C C . GLU A 1 100 ? -14.651 -4.878 33.365 1.00 72.12 100 GLU A C 1
ATOM 834 O O . GLU A 1 100 ? -15.874 -5.024 33.425 1.00 72.12 100 GLU A O 1
ATOM 839 N N . LEU A 1 101 ? -13.989 -5.110 32.234 1.00 68.69 101 LEU A N 1
ATOM 840 C CA . LEU A 1 101 ? -14.549 -5.707 31.022 1.00 68.69 101 LEU A CA 1
ATOM 841 C C . LEU A 1 101 ? -14.708 -7.222 31.116 1.00 68.69 101 LEU A C 1
ATOM 843 O O . LEU A 1 101 ? -15.460 -7.806 30.335 1.00 68.69 101 LEU A O 1
ATOM 847 N N . GLU A 1 102 ? -14.099 -7.852 32.112 1.00 66.00 102 GLU A N 1
ATOM 848 C CA . GLU A 1 102 ? -14.236 -9.277 32.409 1.00 66.00 102 GLU A CA 1
ATOM 849 C C . GLU A 1 102 ? -15.107 -9.508 33.650 1.00 66.00 102 GLU A C 1
ATOM 851 O O . GLU A 1 102 ? -15.948 -10.405 33.646 1.00 66.00 102 GLU A O 1
ATOM 856 N N . SER A 1 103 ? -15.041 -8.617 34.642 1.00 61.22 103 SER A N 1
ATOM 857 C CA . SER A 1 103 ? -15.851 -8.669 35.862 1.00 61.22 103 SER A CA 1
ATOM 858 C C . SER A 1 103 ? -17.163 -7.871 35.743 1.00 61.22 103 SER A C 1
ATOM 860 O O . SER A 1 103 ? -17.209 -6.767 35.213 1.00 61.22 103 SER A O 1
ATOM 862 N N . ASN A 1 104 ? -18.281 -8.397 36.255 1.00 56.69 104 ASN A N 1
ATOM 863 C CA . ASN A 1 104 ? -19.589 -7.707 36.252 1.00 56.69 104 ASN A CA 1
ATOM 864 C C . ASN A 1 104 ? -19.705 -6.621 37.351 1.00 56.69 104 ASN A C 1
ATOM 866 O O . ASN A 1 104 ? -20.782 -6.399 37.898 1.00 56.69 104 ASN A O 1
ATOM 870 N N . SER A 1 105 ? -18.594 -6.000 37.748 1.00 53.78 105 SER A N 1
ATOM 871 C CA . SER A 1 105 ? -18.459 -5.360 39.062 1.00 53.78 105 SER A CA 1
ATOM 872 C C . SER A 1 105 ? -18.778 -3.858 39.102 1.00 53.78 105 SER A C 1
ATOM 874 O O . SER A 1 105 ? -19.063 -3.355 40.186 1.00 53.78 105 SER A O 1
ATOM 876 N N . VAL A 1 106 ? -18.781 -3.136 37.967 1.00 49.75 106 VAL A N 1
ATOM 877 C CA . VAL A 1 106 ? -18.856 -1.651 37.985 1.00 49.75 106 VAL A CA 1
ATOM 878 C C . VAL A 1 106 ? -19.908 -1.037 37.042 1.00 49.75 106 VAL A C 1
ATOM 880 O O . VAL A 1 106 ? -20.381 0.064 37.298 1.00 49.75 106 VAL A O 1
ATOM 883 N N . ASN A 1 107 ? -20.354 -1.736 35.991 1.00 58.69 107 ASN A N 1
ATOM 884 C CA . ASN A 1 107 ? -21.345 -1.228 35.026 1.00 58.69 107 ASN A CA 1
ATOM 885 C C . ASN A 1 107 ? -22.352 -2.321 34.634 1.00 58.69 107 ASN A C 1
ATOM 887 O O . ASN A 1 107 ? -21.997 -3.500 34.595 1.00 58.69 107 ASN A O 1
ATOM 891 N N . GLU A 1 108 ? -23.596 -1.948 34.296 1.00 63.88 108 GLU A N 1
ATOM 892 C CA . GLU A 1 108 ? -24.592 -2.904 33.786 1.00 63.88 108 GLU A CA 1
ATOM 893 C C . GLU A 1 108 ? -24.171 -3.327 32.366 1.00 63.88 108 GLU A C 1
ATOM 895 O O . GLU A 1 108 ? -24.494 -2.675 31.368 1.00 63.88 108 GLU A O 1
ATOM 900 N N . ARG A 1 109 ? -23.382 -4.404 32.271 1.00 62.41 109 ARG A N 1
ATOM 901 C CA . ARG A 1 109 ? -23.043 -5.041 30.996 1.00 62.41 109 ARG A CA 1
ATOM 902 C C . ARG A 1 109 ? -24.323 -5.593 30.383 1.00 62.41 109 ARG A C 1
ATOM 904 O O . ARG A 1 109 ? -24.993 -6.425 30.987 1.00 62.41 109 ARG A O 1
ATOM 911 N N . ILE A 1 110 ? -24.656 -5.128 29.184 1.00 61.44 110 ILE A N 1
ATOM 912 C CA . ILE A 1 110 ? -25.883 -5.531 28.490 1.00 61.44 110 ILE A CA 1
ATOM 913 C C . ILE A 1 110 ? -25.645 -6.836 27.748 1.00 61.44 110 ILE A C 1
ATOM 915 O O . ILE A 1 110 ? -26.411 -7.784 27.884 1.00 61.44 110 ILE A O 1
ATOM 919 N N . CYS A 1 111 ? -24.586 -6.871 26.941 1.00 60.84 111 CYS A N 1
ATOM 920 C CA . CYS A 1 111 ? -24.220 -8.041 26.161 1.00 60.84 111 CYS A CA 1
ATOM 921 C C . CYS A 1 111 ? -22.749 -7.990 25.743 1.00 60.84 111 CYS A C 1
ATOM 923 O O . CYS A 1 111 ? -22.107 -6.935 25.751 1.00 60.84 111 CYS A O 1
ATOM 925 N N . VAL A 1 112 ? -22.238 -9.160 25.376 1.00 62.50 112 VAL A N 1
ATOM 926 C CA . VAL A 1 112 ? -20.986 -9.324 24.643 1.00 62.50 112 VAL A CA 1
ATOM 927 C C . VAL A 1 112 ? -21.356 -9.947 23.310 1.00 62.50 112 VAL A C 1
ATOM 929 O O . VAL A 1 112 ? -22.071 -10.948 23.275 1.00 62.50 112 VAL A O 1
ATOM 932 N N . ILE A 1 113 ? -20.904 -9.328 22.230 1.00 61.81 113 ILE A N 1
ATOM 933 C CA . ILE A 1 113 ? -21.125 -9.796 20.871 1.00 61.81 113 ILE A CA 1
ATOM 934 C C . ILE A 1 113 ? -19.780 -10.272 20.349 1.00 61.81 113 ILE A C 1
ATOM 936 O O . ILE A 1 113 ? -18.844 -9.484 20.216 1.00 61.81 113 ILE A O 1
ATOM 940 N N . GLU A 1 114 ? -19.680 -11.567 20.083 1.00 59.44 114 GLU A N 1
ATOM 941 C CA . GLU A 1 114 ? -18.522 -12.135 19.405 1.00 59.44 114 GLU A CA 1
ATOM 942 C C . GLU A 1 114 ? -18.623 -11.826 17.909 1.00 59.44 114 GLU A C 1
ATOM 944 O O . GLU A 1 114 ? -19.669 -12.026 17.284 1.00 59.44 114 GLU A O 1
ATOM 949 N N . ILE A 1 115 ? -17.559 -11.249 17.351 1.00 60.03 115 ILE A N 1
ATOM 950 C CA . ILE A 1 115 ? -17.504 -10.852 15.946 1.00 60.03 115 ILE A CA 1
ATOM 951 C C . ILE A 1 115 ? -16.594 -11.833 15.210 1.00 60.03 115 ILE A C 1
ATOM 953 O O . ILE A 1 115 ? -15.374 -11.682 15.203 1.00 60.03 115 ILE A O 1
ATOM 957 N N . ASP A 1 116 ? -17.202 -12.787 14.506 1.00 52.41 116 ASP A N 1
ATOM 958 C CA . ASP A 1 116 ? -16.485 -13.801 13.712 1.00 52.41 116 ASP A CA 1
ATOM 959 C C . ASP A 1 116 ? -15.613 -13.200 12.589 1.00 52.41 116 ASP A C 1
ATOM 961 O O . ASP A 1 116 ? -14.681 -13.829 12.101 1.00 52.41 116 ASP A O 1
ATOM 965 N N . ASN A 1 117 ? -15.889 -11.957 12.179 1.00 53.66 117 ASN A N 1
ATOM 966 C CA . ASN A 1 117 ? -15.174 -11.259 11.105 1.00 53.66 117 ASN A CA 1
ATOM 967 C C . ASN A 1 117 ? -14.046 -10.337 11.603 1.00 53.66 117 ASN A C 1
ATOM 969 O O . ASN A 1 117 ? -13.547 -9.519 10.829 1.00 53.66 117 ASN A O 1
ATOM 973 N N . LEU A 1 118 ? -13.647 -10.402 12.877 1.00 50.88 118 LEU A N 1
ATOM 974 C CA . LEU A 1 118 ? -12.703 -9.427 13.427 1.00 50.88 118 LEU A CA 1
ATOM 975 C C . LEU A 1 118 ? -11.269 -9.578 12.889 1.00 50.88 118 LEU A C 1
ATOM 977 O O . LEU A 1 118 ? -10.611 -8.579 12.629 1.00 50.88 118 LEU A O 1
ATOM 981 N N . GLU A 1 119 ? -10.833 -10.797 12.571 1.00 49.19 119 GLU A N 1
ATOM 982 C CA . GLU A 1 119 ? -9.558 -11.029 11.874 1.00 49.19 119 GLU A CA 1
ATOM 983 C C . GLU A 1 119 ? -9.544 -10.354 10.487 1.00 49.19 119 GLU A C 1
ATOM 985 O O . GLU A 1 119 ? -8.573 -9.712 10.087 1.00 49.19 119 GLU A O 1
ATOM 990 N N . TYR A 1 120 ? -10.666 -10.417 9.762 1.00 44.38 120 TYR A N 1
ATOM 991 C CA . TYR A 1 120 ? -10.835 -9.716 8.488 1.00 44.38 120 TYR A CA 1
ATOM 992 C C . TYR A 1 120 ? -10.770 -8.190 8.673 1.00 44.38 120 TYR A C 1
ATOM 994 O O . TYR A 1 120 ? -10.127 -7.492 7.887 1.00 44.38 120 TYR A O 1
ATOM 1002 N N . TRP A 1 121 ? -11.377 -7.681 9.743 1.00 43.72 121 TRP A N 1
ATOM 1003 C CA . TRP A 1 121 ? -11.362 -6.274 10.135 1.00 43.72 121 TRP A CA 1
ATOM 1004 C C . TRP A 1 121 ? -9.965 -5.763 10.532 1.00 43.72 121 TRP A C 1
ATOM 1006 O O . TRP A 1 121 ? -9.558 -4.704 10.053 1.00 43.72 121 TRP A O 1
ATOM 1016 N N . GLU A 1 122 ? -9.195 -6.526 11.309 1.00 48.62 122 GLU A N 1
ATOM 1017 C CA . GLU A 1 122 ? -7.799 -6.223 11.656 1.00 48.62 122 GLU A CA 1
ATOM 1018 C C . GLU A 1 122 ? -6.890 -6.252 10.424 1.00 48.62 122 GLU A C 1
ATOM 1020 O O . GLU A 1 122 ? -6.036 -5.381 10.245 1.00 48.62 122 GLU A O 1
ATOM 1025 N N . ILE A 1 123 ? -7.076 -7.222 9.522 1.00 51.22 123 ILE A N 1
ATOM 1026 C CA . ILE A 1 123 ? -6.346 -7.280 8.248 1.00 51.22 123 ILE A CA 1
ATOM 1027 C C . ILE A 1 123 ? -6.675 -6.056 7.385 1.00 51.22 123 ILE A C 1
ATOM 1029 O O . ILE A 1 123 ? -5.780 -5.513 6.727 1.00 51.22 123 ILE A O 1
ATOM 1033 N N . LEU A 1 124 ? -7.935 -5.615 7.357 1.00 48.56 124 LEU A N 1
ATOM 1034 C CA . LEU A 1 124 ? -8.345 -4.406 6.645 1.00 48.56 124 LEU A CA 1
ATOM 1035 C C . LEU A 1 124 ? -7.743 -3.148 7.274 1.00 48.56 124 LEU A C 1
ATOM 1037 O O . LEU A 1 124 ? -7.130 -2.373 6.544 1.00 48.56 124 LEU A O 1
ATOM 1041 N N . GLN A 1 125 ? -7.810 -2.989 8.598 1.00 52.38 125 GLN A N 1
ATOM 1042 C CA . GLN A 1 125 ? -7.216 -1.853 9.309 1.00 52.38 125 GLN A CA 1
ATOM 1043 C C . GLN A 1 125 ? -5.703 -1.786 9.093 1.00 52.38 125 GLN A C 1
ATOM 1045 O O . GLN A 1 125 ? -5.182 -0.756 8.677 1.00 52.38 125 GLN A O 1
ATOM 1050 N N . ASN A 1 126 ? -5.000 -2.906 9.266 1.00 60.97 126 ASN A N 1
ATOM 1051 C CA . ASN A 1 126 ? -3.565 -2.981 9.008 1.00 60.97 126 ASN A CA 1
ATOM 1052 C C . ASN A 1 126 ? -3.230 -2.646 7.547 1.00 60.97 126 ASN A C 1
ATOM 1054 O O . ASN A 1 126 ? -2.181 -2.065 7.259 1.00 60.97 126 ASN A O 1
ATOM 1058 N N . ASN A 1 127 ? -4.107 -2.993 6.600 1.00 64.50 127 ASN A N 1
ATOM 1059 C CA . ASN A 1 127 ? -3.942 -2.595 5.206 1.00 64.50 127 ASN A CA 1
ATOM 1060 C C . ASN A 1 127 ? -4.200 -1.104 4.986 1.00 64.50 127 ASN A C 1
ATOM 1062 O O . ASN A 1 127 ? -3.425 -0.491 4.254 1.00 64.50 127 ASN A O 1
ATOM 1066 N N . ASP A 1 128 ? -5.233 -0.529 5.592 1.00 68.19 128 ASP A N 1
ATOM 1067 C CA . ASP A 1 128 ? -5.552 0.892 5.471 1.00 68.19 128 ASP A CA 1
ATOM 1068 C C . ASP A 1 128 ? -4.469 1.751 6.120 1.00 68.19 128 ASP A C 1
ATOM 1070 O O . ASP A 1 128 ? -3.911 2.612 5.444 1.00 68.19 128 ASP A O 1
ATOM 1074 N N . ASP A 1 129 ? -4.043 1.432 7.342 1.00 72.25 129 ASP A N 1
ATOM 1075 C CA . ASP A 1 129 ? -2.930 2.098 8.021 1.00 72.25 129 ASP A CA 1
ATOM 1076 C C . ASP A 1 129 ? -1.642 1.985 7.203 1.00 72.25 129 ASP A C 1
ATOM 1078 O O . ASP A 1 129 ? -0.923 2.967 7.002 1.00 72.25 129 ASP A O 1
ATOM 1082 N N . ARG A 1 130 ? -1.345 0.805 6.645 1.00 82.50 130 ARG A N 1
ATOM 1083 C CA . ARG A 1 130 ? -0.198 0.629 5.742 1.00 82.50 130 ARG A CA 1
ATOM 1084 C C . ARG A 1 130 ? -0.305 1.535 4.517 1.00 82.50 130 ARG A C 1
ATOM 1086 O O . ARG A 1 130 ? 0.695 2.137 4.128 1.00 82.50 130 ARG A O 1
ATOM 1093 N N . ILE A 1 131 ? -1.469 1.602 3.872 1.00 80.00 131 ILE A N 1
ATOM 1094 C CA . ILE A 1 131 ? -1.684 2.414 2.667 1.00 80.00 131 ILE A CA 1
ATOM 1095 C C . ILE A 1 131 ? -1.609 3.906 3.009 1.00 80.00 131 ILE A C 1
ATOM 1097 O O . ILE A 1 131 ? -0.980 4.666 2.272 1.00 80.00 131 ILE A O 1
ATOM 1101 N N . GLU A 1 132 ? -2.171 4.326 4.137 1.00 81.31 132 GLU A N 1
ATOM 1102 C CA . GLU A 1 132 ? -2.053 5.690 4.640 1.00 81.31 132 GLU A CA 1
ATOM 1103 C C . GLU A 1 132 ? -0.602 6.064 4.944 1.00 81.31 132 GLU A C 1
ATOM 1105 O O . GLU A 1 132 ? -0.160 7.152 4.575 1.00 81.31 132 GLU A O 1
ATOM 1110 N N . ASN A 1 133 ? 0.173 5.141 5.511 1.00 82.62 133 ASN A N 1
ATOM 1111 C CA . ASN A 1 133 ? 1.598 5.324 5.774 1.00 82.62 133 ASN A CA 1
ATOM 1112 C C . ASN A 1 133 ? 2.447 5.406 4.491 1.00 82.62 133 ASN A C 1
ATOM 1114 O O . ASN A 1 133 ? 3.570 5.916 4.523 1.00 82.62 133 ASN A O 1
ATOM 1118 N N . LEU A 1 134 ? 1.931 4.973 3.330 1.00 84.12 134 LEU A N 1
ATOM 1119 C CA . LEU A 1 134 ? 2.585 5.236 2.043 1.00 84.12 134 LEU A CA 1
ATOM 1120 C C . LEU A 1 134 ? 2.470 6.706 1.621 1.00 84.12 134 LEU A C 1
ATOM 1122 O O . LEU A 1 134 ? 3.231 7.141 0.758 1.00 84.12 134 LEU A O 1
ATOM 1126 N N . ALA A 1 135 ? 1.564 7.480 2.201 1.00 82.56 135 ALA A N 1
ATOM 1127 C CA . ALA A 1 135 ? 1.318 8.871 1.855 1.00 82.56 135 ALA A CA 1
ATOM 1128 C C . ALA A 1 135 ? 2.331 9.796 2.582 1.00 82.56 135 ALA A C 1
ATOM 1130 O O . ALA A 1 135 ? 1.993 10.595 3.453 1.00 82.56 135 ALA A O 1
ATOM 1131 N N . THR A 1 136 ? 3.622 9.640 2.268 1.00 82.50 136 THR A N 1
ATOM 1132 C CA . THR A 1 136 ? 4.727 10.336 2.953 1.00 82.50 136 THR A CA 1
ATOM 1133 C C . THR A 1 136 ? 4.932 11.771 2.462 1.00 82.50 136 THR A C 1
ATOM 1135 O O . THR A 1 136 ? 4.544 12.137 1.354 1.00 82.50 136 THR A O 1
ATOM 1138 N N . LYS A 1 137 ? 5.664 12.577 3.247 1.00 73.94 137 LYS A N 1
ATOM 1139 C CA . LYS A 1 137 ? 6.021 13.970 2.904 1.00 73.94 137 LYS A CA 1
ATOM 1140 C C . LYS A 1 137 ? 6.739 14.123 1.562 1.00 73.94 137 LYS A C 1
ATOM 1142 O O . LYS A 1 137 ? 6.516 15.084 0.848 1.00 73.94 137 LYS A O 1
ATOM 1147 N N . SER A 1 138 ? 7.577 13.154 1.201 1.00 74.75 138 SER A N 1
ATOM 1148 C CA . SER A 1 138 ? 8.286 13.129 -0.086 1.00 74.75 138 SER A CA 1
ATOM 1149 C C . SER A 1 138 ? 7.387 12.837 -1.291 1.00 74.75 138 SER A C 1
ATOM 1151 O O . SER A 1 138 ? 7.825 12.986 -2.427 1.00 74.75 138 SER A O 1
ATOM 1153 N N . ARG A 1 139 ? 6.156 12.371 -1.056 1.00 80.88 139 ARG A N 1
ATOM 1154 C CA . ARG A 1 139 ? 5.189 11.993 -2.092 1.00 80.88 139 ARG A CA 1
ATOM 1155 C C . ARG A 1 139 ? 4.081 13.029 -2.242 1.00 80.88 139 ARG A C 1
ATOM 1157 O O . ARG A 1 139 ? 3.534 13.131 -3.334 1.00 80.88 139 ARG A O 1
ATOM 1164 N N . ILE A 1 140 ? 3.784 13.783 -1.181 1.00 82.31 140 ILE A N 1
ATOM 1165 C CA . ILE A 1 140 ? 2.678 14.743 -1.114 1.00 82.31 140 ILE A CA 1
ATOM 1166 C C . ILE A 1 140 ? 3.208 16.166 -0.955 1.00 82.31 140 ILE A C 1
ATOM 1168 O O . ILE A 1 140 ? 3.883 16.479 0.024 1.00 82.31 140 ILE A O 1
ATOM 1172 N N . GLU A 1 141 ? 2.822 17.042 -1.877 1.00 77.00 141 GLU A N 1
ATOM 1173 C CA . GLU A 1 141 ? 3.223 18.447 -1.921 1.00 77.00 141 GLU A CA 1
ATOM 1174 C C . GLU A 1 141 ? 2.802 19.204 -0.656 1.00 77.00 141 GLU A C 1
ATOM 1176 O O . GLU A 1 141 ? 3.633 19.849 -0.021 1.00 77.00 141 GLU A O 1
ATOM 1181 N N . ASN A 1 142 ? 1.554 19.043 -0.207 1.00 70.94 142 ASN A N 1
ATOM 1182 C CA . ASN A 1 142 ? 1.059 19.693 1.014 1.00 70.94 142 ASN A CA 1
ATOM 1183 C C . ASN A 1 142 ? 1.801 19.267 2.293 1.00 70.94 142 ASN A C 1
ATOM 1185 O O . ASN A 1 142 ? 1.697 19.929 3.323 1.00 70.94 142 ASN A O 1
ATOM 1189 N N . PHE A 1 143 ? 2.537 18.154 2.256 1.00 71.19 143 PHE A N 1
ATOM 1190 C CA . PHE A 1 143 ? 3.312 17.652 3.389 1.00 71.19 143 PHE A CA 1
ATOM 1191 C C . PHE A 1 143 ? 4.808 17.995 3.286 1.00 71.19 143 PHE A C 1
ATOM 1193 O O . PHE A 1 143 ? 5.560 17.766 4.245 1.00 71.19 143 PHE A O 1
ATOM 1200 N N . ALA A 1 144 ? 5.247 18.534 2.146 1.00 72.12 144 ALA A N 1
ATOM 1201 C CA . ALA A 1 144 ? 6.612 18.966 1.911 1.00 72.12 144 ALA A CA 1
ATOM 1202 C C . ALA A 1 144 ? 6.931 20.208 2.752 1.00 72.12 144 ALA A C 1
ATOM 1204 O O . ALA A 1 144 ? 6.267 21.240 2.667 1.00 72.12 144 ALA A O 1
ATOM 1205 N N . LYS A 1 145 ? 7.988 20.120 3.563 1.00 71.06 145 LYS A N 1
ATOM 1206 C CA . LYS A 1 145 ? 8.435 21.237 4.409 1.00 71.06 145 LYS A CA 1
ATOM 1207 C C . LYS A 1 145 ? 9.330 22.224 3.658 1.00 71.06 145 LYS A C 1
ATOM 1209 O O . LYS A 1 145 ? 9.422 23.383 4.048 1.00 71.06 145 LYS A O 1
ATOM 1214 N N . ASN A 1 146 ? 9.980 21.763 2.589 1.00 77.06 146 ASN A N 1
ATOM 1215 C CA . ASN A 1 146 ? 11.043 22.488 1.904 1.00 77.06 146 ASN A CA 1
ATOM 1216 C C . ASN A 1 146 ? 10.759 22.541 0.394 1.00 77.06 146 ASN A C 1
ATOM 1218 O O . ASN A 1 146 ? 10.165 21.622 -0.170 1.00 77.06 146 ASN A O 1
ATOM 1222 N N . GLU A 1 147 ? 11.261 23.573 -0.284 1.00 71.69 147 GLU A N 1
ATOM 1223 C CA . GLU A 1 147 ? 10.988 23.824 -1.710 1.00 71.69 147 GLU A CA 1
ATOM 1224 C C . GLU A 1 147 ? 11.457 22.690 -2.639 1.00 71.69 147 GLU A C 1
ATOM 1226 O O . GLU A 1 147 ? 10.815 22.355 -3.631 1.00 71.69 147 GLU A O 1
ATOM 1231 N N . LYS A 1 148 ? 12.554 22.026 -2.269 1.00 70.62 148 LYS A N 1
ATOM 1232 C CA . LYS A 1 148 ? 13.081 20.854 -2.978 1.00 70.62 148 LYS A CA 1
ATOM 1233 C C . LYS A 1 148 ? 12.122 19.660 -2.945 1.00 70.62 148 LYS A C 1
ATOM 1235 O O . LYS A 1 148 ? 12.030 18.931 -3.928 1.00 70.62 148 LYS A O 1
ATOM 1240 N N . ASP A 1 149 ? 11.416 19.464 -1.834 1.00 66.25 149 ASP A N 1
ATOM 1241 C CA . ASP A 1 149 ? 10.465 18.362 -1.682 1.00 66.25 149 ASP A CA 1
ATOM 1242 C C . ASP A 1 149 ? 9.199 18.648 -2.499 1.00 66.25 149 ASP A C 1
ATOM 1244 O O . ASP A 1 149 ? 8.757 17.774 -3.244 1.00 66.25 149 ASP A O 1
ATOM 1248 N N . LYS A 1 150 ? 8.706 19.898 -2.477 1.00 66.56 150 LYS A N 1
ATOM 1249 C CA . LYS A 1 150 ? 7.583 20.354 -3.317 1.00 66.56 150 LYS A CA 1
ATOM 1250 C C . LYS A 1 150 ? 7.846 20.140 -4.807 1.00 66.56 150 LYS A C 1
ATOM 1252 O O . LYS A 1 150 ? 6.989 19.647 -5.524 1.00 66.56 150 LYS A O 1
ATOM 1257 N N . GLN A 1 151 ? 9.067 20.411 -5.270 1.00 67.62 151 GLN A N 1
ATOM 1258 C CA . GLN A 1 151 ? 9.437 20.187 -6.674 1.00 67.62 151 GLN A CA 1
ATOM 1259 C C . GLN A 1 151 ? 9.392 18.708 -7.096 1.00 67.62 151 GLN A C 1
ATOM 1261 O O . GLN A 1 151 ? 9.244 18.412 -8.283 1.00 67.62 151 GLN A O 1
ATOM 1266 N N . THR A 1 152 ? 9.525 17.776 -6.146 1.00 68.81 152 THR A N 1
ATOM 1267 C CA . THR A 1 152 ? 9.567 16.330 -6.424 1.00 68.81 152 THR A CA 1
ATOM 1268 C C . THR A 1 152 ? 8.281 15.584 -6.076 1.00 68.81 152 THR A C 1
ATOM 1270 O O . THR A 1 152 ? 8.101 14.458 -6.541 1.00 68.81 152 THR A O 1
ATOM 1273 N N . ALA A 1 153 ? 7.366 16.201 -5.330 1.00 76.00 153 ALA A N 1
ATOM 1274 C CA . ALA A 1 153 ? 6.057 15.663 -4.987 1.00 76.00 153 ALA A CA 1
ATOM 1275 C C . ALA A 1 153 ? 4.971 16.345 -5.830 1.00 76.00 153 ALA A C 1
ATOM 1277 O O . ALA A 1 153 ? 4.696 17.523 -5.653 1.00 76.00 153 ALA A O 1
ATOM 1278 N N . LYS A 1 154 ? 4.344 15.607 -6.751 1.00 82.75 154 LYS A N 1
ATOM 1279 C CA . LYS A 1 154 ? 3.254 16.110 -7.609 1.00 82.75 154 LYS A CA 1
ATOM 1280 C C . LYS A 1 154 ? 1.878 15.552 -7.264 1.00 82.75 154 LYS A C 1
ATOM 1282 O O . LYS A 1 154 ? 0.921 15.826 -7.982 1.00 82.75 154 LYS A O 1
ATOM 1287 N N . PHE A 1 155 ? 1.764 14.772 -6.192 1.00 88.88 155 PHE A N 1
ATOM 1288 C CA . PHE A 1 155 ? 0.467 14.559 -5.558 1.00 88.88 155 PHE A CA 1
ATOM 1289 C C . PHE A 1 155 ? 0.200 15.751 -4.644 1.00 88.88 155 PHE A C 1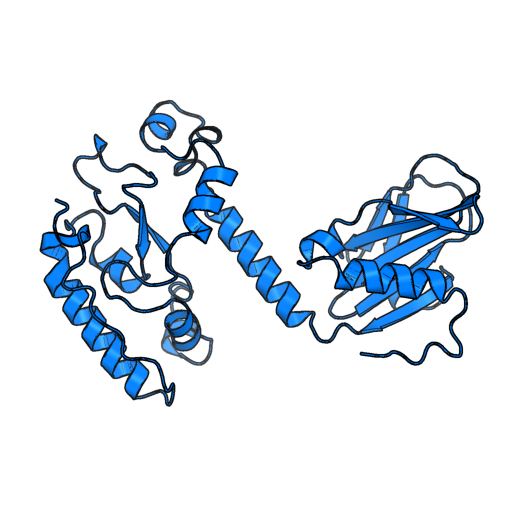
ATOM 1291 O O . PHE A 1 155 ? 0.973 16.009 -3.725 1.00 88.88 155 PHE A O 1
ATOM 1298 N N . LYS A 1 156 ? -0.881 16.481 -4.897 1.00 85.31 156 LYS A N 1
ATOM 1299 C CA . LYS A 1 156 ? -1.253 17.692 -4.164 1.00 85.31 156 LYS A CA 1
ATOM 1300 C C . LYS A 1 156 ? -1.679 17.362 -2.741 1.00 85.31 156 LYS A C 1
ATOM 1302 O O . LYS A 1 156 ? -1.342 18.098 -1.823 1.00 85.31 156 LYS A O 1
ATOM 1307 N N . SER A 1 157 ? -2.371 16.242 -2.532 1.00 85.56 157 SER A N 1
ATOM 1308 C CA . SER A 1 157 ? -2.866 15.846 -1.210 1.00 85.56 157 SER A CA 1
ATOM 1309 C C . SER A 1 157 ? -2.733 14.346 -0.929 1.00 85.56 157 SER A C 1
ATOM 1311 O O . SER A 1 157 ? -2.447 13.542 -1.824 1.00 85.56 157 SER A O 1
ATOM 1313 N N . LYS A 1 158 ? -2.945 13.970 0.340 1.00 86.38 158 LYS A N 1
ATOM 1314 C CA . LYS A 1 158 ? -3.020 12.567 0.773 1.00 86.38 158 LYS A CA 1
ATOM 1315 C C . LYS A 1 158 ? -4.158 11.851 0.052 1.00 86.38 158 LYS A C 1
ATOM 1317 O O . LYS A 1 158 ? -3.960 10.757 -0.464 1.00 86.38 158 LYS A O 1
ATOM 1322 N N . GLU A 1 159 ? -5.313 12.495 -0.046 1.00 86.50 159 GLU A N 1
ATOM 1323 C CA . GLU A 1 159 ? -6.522 11.973 -0.685 1.00 86.50 159 GLU A CA 1
ATOM 1324 C C . GLU A 1 159 ? -6.259 11.680 -2.165 1.00 86.50 159 GLU A C 1
ATOM 1326 O O . GLU A 1 159 ? -6.550 10.582 -2.636 1.00 86.50 159 GLU A O 1
ATOM 1331 N N . GLU A 1 160 ? -5.597 12.598 -2.877 1.00 90.12 160 GLU A N 1
ATOM 1332 C CA . GLU A 1 160 ? -5.234 12.393 -4.282 1.00 90.12 160 GLU A CA 1
ATOM 1333 C C . GLU A 1 160 ? -4.301 11.185 -4.469 1.00 90.12 160 GLU A C 1
ATOM 1335 O O . GLU A 1 160 ? -4.482 10.389 -5.399 1.00 90.12 160 GLU A O 1
ATOM 1340 N N . PHE A 1 161 ? -3.306 11.029 -3.591 1.00 91.00 161 PHE A N 1
ATOM 1341 C CA . PHE A 1 161 ? -2.411 9.872 -3.608 1.00 91.00 161 PHE A CA 1
ATOM 1342 C C . PHE A 1 161 ? -3.170 8.566 -3.333 1.00 91.00 161 PHE A C 1
ATOM 1344 O O . PHE A 1 161 ? -2.982 7.579 -4.049 1.00 91.00 161 PHE A O 1
ATOM 1351 N N . LEU A 1 162 ? -4.047 8.554 -2.326 1.00 87.88 162 LEU A N 1
ATOM 1352 C CA . LEU A 1 162 ? -4.836 7.380 -1.949 1.00 87.88 162 LEU A CA 1
ATOM 1353 C C . LEU A 1 162 ? -5.798 6.963 -3.065 1.00 87.88 162 LEU A C 1
ATOM 1355 O O . LEU A 1 162 ? -5.864 5.781 -3.410 1.00 87.88 162 LEU A O 1
ATOM 1359 N N . GLU A 1 163 ? -6.498 7.915 -3.682 1.00 90.62 163 GLU A N 1
ATOM 1360 C CA . GLU A 1 163 ? -7.350 7.652 -4.842 1.00 90.62 163 GLU A CA 1
ATOM 1361 C C . GLU A 1 163 ? -6.556 7.081 -6.016 1.00 90.62 163 GLU A C 1
ATOM 1363 O O . GLU A 1 163 ? -6.987 6.114 -6.654 1.00 90.62 163 GLU A O 1
ATOM 1368 N N . TRP A 1 164 ? -5.381 7.651 -6.302 1.00 94.44 164 TRP A N 1
ATOM 1369 C CA . TRP A 1 164 ? -4.491 7.121 -7.328 1.00 94.44 164 TRP A CA 1
ATOM 1370 C C . TRP A 1 164 ? -4.068 5.683 -7.004 1.00 94.44 164 TRP A C 1
ATOM 1372 O O . TRP A 1 164 ? -4.167 4.821 -7.879 1.00 94.44 164 TRP A O 1
ATOM 1382 N N . TYR A 1 165 ? -3.666 5.396 -5.761 1.00 92.56 165 TYR A N 1
ATOM 1383 C CA . TYR A 1 165 ? -3.224 4.068 -5.323 1.00 92.56 165 TYR A CA 1
ATOM 1384 C C . TYR A 1 165 ? -4.337 3.015 -5.412 1.00 92.56 165 TYR A C 1
ATOM 1386 O O . TYR A 1 165 ? -4.086 1.877 -5.830 1.00 92.56 165 TYR A O 1
ATOM 1394 N N . LYS A 1 166 ? -5.573 3.383 -5.041 1.00 88.19 166 LYS A N 1
ATOM 1395 C CA . LYS A 1 166 ? -6.767 2.523 -5.140 1.00 88.19 166 LYS A CA 1
ATOM 1396 C C . LYS A 1 166 ? -7.079 2.152 -6.594 1.00 88.19 166 LYS A C 1
ATOM 1398 O O . LYS A 1 166 ? -7.440 1.010 -6.859 1.00 88.19 166 LYS A O 1
ATOM 1403 N N . LYS A 1 167 ? -6.853 3.074 -7.538 1.00 93.44 167 LYS A N 1
ATOM 1404 C CA . LYS A 1 167 ? -7.044 2.852 -8.985 1.00 93.44 167 LYS A CA 1
ATOM 1405 C C . LYS A 1 167 ? -5.936 2.011 -9.636 1.00 93.44 167 LYS A C 1
ATOM 1407 O O . LYS A 1 167 ? -6.124 1.527 -10.752 1.00 93.44 167 LYS A O 1
ATOM 1412 N N . GLN A 1 168 ? -4.785 1.824 -8.980 1.00 93.69 168 GLN A N 1
ATOM 1413 C CA . GLN A 1 168 ? -3.687 1.053 -9.566 1.00 93.69 168 GLN A CA 1
ATOM 1414 C C . GLN A 1 168 ? -3.987 -0.450 -9.586 1.00 93.69 168 GLN A C 1
ATOM 1416 O O . GLN A 1 168 ? -4.423 -1.010 -8.573 1.00 93.69 168 GLN A O 1
ATOM 1421 N N . PRO A 1 169 ? -3.671 -1.155 -10.688 1.00 93.19 169 PRO A N 1
ATOM 1422 C CA . PRO A 1 169 ? -3.801 -2.601 -10.717 1.00 93.19 169 PRO A CA 1
ATOM 1423 C C . PRO A 1 169 ? -2.823 -3.207 -9.706 1.00 93.19 169 PRO A C 1
ATOM 1425 O O . PRO A 1 169 ? -1.638 -2.877 -9.726 1.00 93.19 169 PRO A O 1
ATOM 1428 N N . LYS A 1 170 ? -3.288 -4.125 -8.849 1.00 93.69 170 LYS A N 1
ATOM 1429 C CA . LYS A 1 170 ? -2.465 -4.799 -7.821 1.00 93.69 170 LYS A CA 1
ATOM 1430 C C . LYS A 1 170 ? -1.532 -5.862 -8.420 1.00 93.69 170 LYS A C 1
ATOM 1432 O O . LYS A 1 170 ? -1.547 -7.038 -8.053 1.00 93.69 170 LYS A O 1
ATOM 1437 N N . LYS A 1 171 ? -0.724 -5.430 -9.389 1.00 95.88 171 LYS A N 1
ATOM 1438 C CA . LYS A 1 171 ? 0.292 -6.195 -10.108 1.00 95.88 171 LYS A CA 1
ATOM 1439 C C . LYS A 1 171 ? 1.540 -5.343 -10.318 1.00 95.88 171 LYS A C 1
ATOM 1441 O O . LYS A 1 171 ? 1.440 -4.146 -10.567 1.00 95.88 171 LYS A O 1
ATOM 1446 N N . CYS A 1 172 ? 2.703 -5.979 -10.277 1.00 97.94 172 CYS A N 1
ATOM 1447 C CA . CYS A 1 172 ? 3.974 -5.350 -10.597 1.00 97.94 172 CYS A CA 1
ATOM 1448 C C . CYS A 1 172 ? 3.967 -4.842 -12.045 1.00 97.94 172 CYS A C 1
ATOM 1450 O O . CYS A 1 172 ? 3.685 -5.601 -12.977 1.00 97.94 172 CYS A O 1
ATOM 1452 N N . CYS A 1 173 ? 4.318 -3.573 -12.233 1.00 97.81 173 CYS A N 1
ATOM 1453 C CA . CYS A 1 173 ? 4.355 -2.904 -13.529 1.00 97.81 173 CYS A CA 1
ATOM 1454 C C . CYS A 1 173 ? 5.405 -3.483 -14.494 1.00 97.81 173 CYS A C 1
ATOM 1456 O O . CYS A 1 173 ? 5.217 -3.394 -15.706 1.00 97.81 173 CYS A O 1
ATOM 1458 N N . TYR A 1 174 ? 6.462 -4.114 -13.969 1.00 98.25 174 TYR A N 1
ATOM 1459 C CA . TYR A 1 174 ? 7.548 -4.690 -14.764 1.00 98.25 174 TYR A CA 1
ATOM 1460 C C . TYR A 1 174 ? 7.360 -6.185 -15.032 1.00 98.25 174 TYR A C 1
ATOM 1462 O O . TYR A 1 174 ? 7.243 -6.599 -16.180 1.00 98.25 174 TYR A O 1
ATOM 1470 N N . CYS A 1 175 ? 7.321 -7.022 -13.990 1.00 97.81 175 CYS A N 1
ATOM 1471 C CA . CYS A 1 175 ? 7.264 -8.477 -14.167 1.00 97.81 175 CYS A CA 1
ATOM 1472 C C . CYS A 1 175 ? 5.841 -9.051 -14.151 1.00 97.81 175 CYS A C 1
ATOM 1474 O O . CYS A 1 175 ? 5.671 -10.239 -14.403 1.00 97.81 175 CYS A O 1
ATOM 1476 N N . GLY A 1 176 ? 4.810 -8.256 -13.851 1.00 96.31 176 GLY A N 1
ATOM 1477 C CA . GLY A 1 176 ? 3.410 -8.692 -13.904 1.00 96.31 176 GLY A CA 1
ATOM 1478 C C . GLY A 1 176 ? 2.936 -9.596 -12.758 1.00 96.31 176 GLY A C 1
ATOM 1479 O O . GLY A 1 176 ? 1.766 -9.981 -12.762 1.00 96.31 176 GLY A O 1
ATOM 1480 N N . VAL A 1 177 ? 3.785 -9.936 -11.778 1.00 95.38 177 VAL A N 1
ATOM 1481 C CA . VAL A 1 177 ? 3.357 -10.691 -10.583 1.00 95.38 177 VAL A CA 1
ATOM 1482 C C . VAL A 1 177 ? 2.312 -9.897 -9.800 1.00 95.38 177 VAL A C 1
ATOM 1484 O O . VAL A 1 177 ? 2.433 -8.680 -9.660 1.00 95.38 177 VAL A O 1
ATOM 1487 N N . LYS A 1 178 ? 1.273 -10.566 -9.303 1.00 93.38 178 LYS A N 1
ATOM 1488 C CA . LYS A 1 178 ? 0.214 -9.928 -8.517 1.00 93.38 178 LYS A CA 1
ATOM 1489 C C . LYS A 1 178 ? 0.551 -9.902 -7.033 1.00 93.38 178 LYS A C 1
ATOM 1491 O O . LYS A 1 178 ? 1.199 -10.820 -6.540 1.00 93.38 178 LYS A O 1
ATOM 1496 N N . GLU A 1 179 ? 0.041 -8.899 -6.324 1.00 92.56 179 GLU A N 1
ATOM 1497 C CA . GLU A 1 179 ? 0.244 -8.769 -4.875 1.00 92.56 179 GLU A CA 1
ATOM 1498 C C . GLU A 1 179 ? -0.274 -9.989 -4.100 1.00 92.56 179 GLU A C 1
ATOM 1500 O O . GLU A 1 179 ? 0.410 -10.482 -3.212 1.00 92.56 179 GLU A O 1
ATOM 1505 N N . GLU A 1 180 ? -1.423 -10.547 -4.493 1.00 87.19 180 GLU A N 1
ATOM 1506 C CA . GLU A 1 180 ? -1.977 -11.771 -3.886 1.00 87.19 180 GLU A CA 1
ATOM 1507 C C . GLU A 1 180 ? -1.002 -12.960 -3.910 1.00 87.19 180 GLU A C 1
ATOM 1509 O O . GLU A 1 180 ? -1.000 -13.780 -2.995 1.00 87.19 180 GLU A O 1
ATOM 1514 N N . TYR A 1 181 ? -0.147 -13.054 -4.932 1.00 88.12 181 TYR A N 1
ATOM 1515 C CA . TYR A 1 181 ? 0.837 -14.131 -5.044 1.00 88.12 181 TYR A CA 1
ATOM 1516 C C . TYR A 1 181 ? 2.078 -13.841 -4.197 1.00 88.12 181 TYR A C 1
ATOM 1518 O O . TYR A 1 181 ? 2.662 -14.762 -3.634 1.00 88.12 181 TYR A O 1
ATOM 1526 N N . LEU A 1 182 ? 2.451 -12.564 -4.074 1.00 89.25 182 LEU A N 1
ATOM 1527 C CA . LEU A 1 182 ? 3.549 -12.122 -3.217 1.00 89.25 182 LEU A CA 1
ATOM 1528 C C . LEU A 1 182 ? 3.236 -12.373 -1.743 1.00 89.25 182 LEU A C 1
ATOM 1530 O O . LEU A 1 182 ? 4.057 -12.966 -1.053 1.00 89.25 182 LEU A O 1
ATOM 1534 N N . LYS A 1 183 ? 2.037 -11.995 -1.281 1.00 85.69 183 LYS A N 1
ATOM 1535 C CA . LYS A 1 183 ? 1.584 -12.223 0.101 1.00 85.69 183 LYS A CA 1
ATOM 1536 C C . LYS A 1 183 ? 1.713 -13.682 0.514 1.00 85.69 183 LYS A C 1
ATOM 1538 O O . LYS A 1 183 ? 2.149 -13.966 1.616 1.00 85.69 183 LYS A O 1
ATOM 1543 N N . LYS A 1 184 ? 1.367 -14.595 -0.392 1.00 82.12 184 LYS A N 1
ATOM 1544 C CA . LYS A 1 184 ? 1.423 -16.035 -0.134 1.00 82.12 184 LYS A CA 1
ATOM 1545 C C . LYS A 1 184 ? 2.841 -16.586 -0.197 1.00 82.12 184 LYS A C 1
ATOM 1547 O O . LYS A 1 184 ? 3.210 -17.379 0.654 1.00 82.12 184 LYS A O 1
ATOM 1552 N N . TYR A 1 185 ? 3.646 -16.139 -1.162 1.00 82.88 185 TYR A N 1
ATOM 1553 C CA . TYR A 1 185 ? 5.047 -16.556 -1.259 1.00 82.88 185 TYR A CA 1
ATOM 1554 C C . TYR A 1 185 ? 5.898 -16.073 -0.073 1.00 82.88 185 TYR A C 1
ATOM 1556 O O . TYR A 1 185 ? 6.772 -16.795 0.399 1.00 82.88 185 TYR A O 1
ATOM 1564 N N . PHE A 1 186 ? 5.650 -14.848 0.389 1.00 81.06 186 PHE A N 1
ATOM 1565 C CA . PHE A 1 186 ? 6.334 -14.225 1.520 1.00 81.06 186 PHE A CA 1
ATOM 1566 C C . PHE A 1 186 ? 5.556 -14.385 2.837 1.00 81.06 186 PHE A C 1
ATOM 1568 O O . PHE A 1 186 ? 5.769 -13.611 3.767 1.00 81.06 186 PHE A O 1
ATOM 1575 N N . ASN A 1 187 ? 4.624 -15.338 2.937 1.00 73.56 187 ASN A N 1
ATOM 1576 C CA . ASN A 1 187 ? 4.041 -15.679 4.233 1.00 73.56 187 ASN A CA 1
ATOM 1577 C C . ASN A 1 187 ? 5.042 -16.515 5.058 1.00 73.56 187 ASN A C 1
ATOM 1579 O O . ASN A 1 187 ? 6.010 -17.050 4.513 1.00 73.56 187 ASN A O 1
ATOM 1583 N N . GLN A 1 188 ? 4.807 -16.628 6.367 1.00 56.81 188 GLN A N 1
ATOM 1584 C CA . GLN A 1 188 ? 5.700 -17.204 7.383 1.00 56.81 188 GLN A CA 1
ATOM 1585 C C . GLN A 1 188 ? 6.094 -18.685 7.184 1.00 56.81 188 GLN A C 1
ATOM 1587 O O . GLN A 1 188 ? 6.778 -19.241 8.032 1.00 56.81 188 GLN A O 1
ATOM 1592 N N . GLU A 1 189 ? 5.730 -19.339 6.084 1.00 59.88 189 GLU A N 1
ATOM 1593 C CA . GLU A 1 189 ? 6.194 -20.694 5.743 1.00 59.88 189 GLU A CA 1
ATOM 1594 C C . GLU A 1 189 ? 7.503 -20.696 4.938 1.00 59.88 189 GLU A C 1
ATOM 1596 O O . GLU A 1 189 ? 8.162 -21.724 4.817 1.00 59.88 189 GLU A O 1
ATOM 1601 N N . ASN A 1 190 ? 7.927 -19.544 4.409 1.00 67.25 190 ASN A N 1
ATOM 1602 C CA . ASN A 1 190 ? 9.214 -19.416 3.734 1.00 67.25 190 ASN A CA 1
ATOM 1603 C C . ASN A 1 190 ? 10.334 -19.211 4.772 1.00 67.25 190 ASN A C 1
ATOM 1605 O O . ASN A 1 190 ? 10.492 -18.117 5.311 1.00 67.25 190 ASN A O 1
ATOM 1609 N N . GLU A 1 191 ? 11.115 -20.256 5.063 1.00 67.56 191 GLU A N 1
ATOM 1610 C CA . GLU A 1 191 ? 12.204 -20.211 6.058 1.00 67.56 191 GLU A CA 1
ATOM 1611 C C . GLU A 1 191 ? 13.233 -19.115 5.763 1.00 67.56 191 GLU A C 1
ATOM 1613 O O . GLU A 1 191 ? 13.603 -18.361 6.660 1.00 67.56 191 GLU A O 1
ATOM 1618 N N . GLN A 1 192 ? 13.599 -18.925 4.490 1.00 68.94 192 GLN A N 1
ATOM 1619 C CA . GLN A 1 192 ? 14.493 -17.837 4.089 1.00 68.94 192 GLN A CA 1
ATOM 1620 C C . GLN A 1 192 ? 13.884 -16.461 4.394 1.00 68.94 192 GLN A C 1
ATOM 1622 O O . GLN A 1 192 ? 14.601 -15.513 4.705 1.00 68.94 192 GLN A O 1
ATOM 1627 N N . TYR A 1 193 ? 12.558 -16.328 4.311 1.00 74.38 193 TYR A N 1
ATOM 1628 C CA . TYR A 1 193 ? 11.873 -15.087 4.652 1.00 74.38 193 TYR A CA 1
ATOM 1629 C C . TYR A 1 193 ? 11.869 -14.809 6.160 1.00 74.38 193 TYR A C 1
ATOM 1631 O O . TYR A 1 193 ? 11.946 -13.644 6.535 1.00 74.38 193 TYR A O 1
ATOM 1639 N N . LYS A 1 194 ? 11.834 -15.835 7.025 1.00 71.19 194 LYS A N 1
ATOM 1640 C CA . LYS A 1 194 ? 11.896 -15.657 8.492 1.00 71.19 194 LYS A CA 1
ATOM 1641 C C . LYS A 1 194 ? 13.196 -14.984 8.935 1.00 71.19 194 LYS A C 1
ATOM 1643 O O . LYS A 1 194 ? 13.171 -14.134 9.818 1.00 71.19 194 LYS A O 1
ATOM 1648 N N . GLU A 1 195 ? 14.306 -15.330 8.289 1.00 76.12 195 GLU A N 1
ATOM 1649 C CA . GLU A 1 195 ? 15.639 -14.801 8.611 1.00 76.12 195 GLU A CA 1
ATOM 1650 C C . GLU A 1 195 ? 16.002 -13.534 7.818 1.00 76.12 195 GLU A C 1
ATOM 1652 O O . GLU A 1 195 ? 16.940 -12.812 8.161 1.00 76.12 195 GLU A O 1
ATOM 1657 N N . ALA A 1 196 ? 15.263 -13.236 6.748 1.00 75.81 196 ALA A N 1
ATOM 1658 C CA . ALA A 1 196 ? 15.496 -12.067 5.913 1.00 75.81 196 ALA A CA 1
ATOM 1659 C C . ALA A 1 196 ? 14.748 -10.817 6.409 1.00 75.81 196 ALA A C 1
ATOM 1661 O O . ALA A 1 196 ? 13.887 -10.838 7.291 1.00 75.81 196 ALA A O 1
ATOM 1662 N N . ARG A 1 197 ? 15.052 -9.675 5.775 1.00 72.75 197 ARG A N 1
ATOM 1663 C CA . ARG A 1 197 ? 14.258 -8.452 5.951 1.00 72.75 197 ARG A CA 1
ATOM 1664 C C . ARG A 1 197 ? 12.816 -8.720 5.518 1.00 72.75 197 ARG A C 1
ATOM 1666 O O . ARG A 1 197 ? 12.581 -9.082 4.368 1.00 72.75 197 ARG A O 1
ATOM 1673 N N . GLN A 1 198 ? 11.876 -8.438 6.416 1.00 78.19 198 GLN A N 1
ATOM 1674 C CA . GLN A 1 198 ? 10.435 -8.643 6.247 1.00 78.19 198 GLN A CA 1
ATOM 1675 C C . GLN A 1 198 ? 9.824 -7.660 5.218 1.00 78.19 198 GLN A C 1
ATOM 1677 O O . GLN A 1 198 ? 9.113 -6.718 5.565 1.00 78.19 198 GLN A O 1
ATOM 1682 N N . ARG A 1 199 ? 10.169 -7.815 3.931 1.00 82.56 199 ARG A N 1
ATOM 1683 C CA . ARG A 1 199 ? 9.680 -7.013 2.793 1.00 82.56 199 ARG A CA 1
ATOM 1684 C C . ARG A 1 199 ? 9.281 -7.908 1.624 1.00 82.56 199 ARG A C 1
ATOM 1686 O O . ARG A 1 199 ? 9.805 -8.997 1.443 1.00 82.56 199 ARG A O 1
ATOM 1693 N N . GLY A 1 200 ? 8.406 -7.394 0.763 1.00 87.69 200 GLY A N 1
ATOM 1694 C CA . GLY A 1 200 ? 8.050 -8.043 -0.501 1.00 87.69 200 GLY A CA 1
ATOM 1695 C C . GLY A 1 200 ? 6.675 -8.694 -0.536 1.00 87.69 200 GLY A C 1
ATOM 1696 O O . GLY A 1 200 ? 6.204 -8.970 -1.634 1.00 87.69 200 GLY A O 1
ATOM 1697 N N . GLN A 1 201 ? 5.998 -8.838 0.608 1.00 88.19 201 GLN A N 1
ATOM 1698 C CA . GLN A 1 201 ? 4.591 -9.261 0.679 1.00 88.19 201 GLN A CA 1
ATOM 1699 C C . GLN A 1 201 ? 3.654 -8.316 -0.090 1.00 88.19 201 GLN A C 1
ATOM 1701 O O . GLN A 1 201 ? 2.696 -8.760 -0.718 1.00 88.19 201 GLN A O 1
ATOM 1706 N N . TYR A 1 202 ? 3.947 -7.016 -0.062 1.00 91.06 202 TYR A N 1
ATOM 1707 C CA . TYR A 1 202 ? 3.143 -5.969 -0.687 1.00 91.06 202 TYR A CA 1
ATOM 1708 C C . TYR A 1 202 ? 3.882 -5.331 -1.859 1.00 91.06 202 TYR A C 1
ATOM 1710 O O . TYR A 1 202 ? 5.117 -5.285 -1.885 1.00 91.06 202 TYR A O 1
ATOM 1718 N N . LEU A 1 203 ? 3.124 -4.806 -2.824 1.00 95.00 203 LEU A N 1
ATOM 1719 C CA . LEU A 1 203 ? 3.701 -3.983 -3.877 1.00 95.00 203 LEU A CA 1
ATOM 1720 C C . LEU A 1 203 ? 4.127 -2.626 -3.307 1.00 95.00 203 LEU A C 1
ATOM 1722 O O . LEU A 1 203 ? 3.414 -1.989 -2.530 1.00 95.00 203 LEU A O 1
ATOM 1726 N N . GLU A 1 204 ? 5.293 -2.178 -3.744 1.00 94.19 204 GLU A N 1
ATOM 1727 C CA . GLU A 1 204 ? 5.887 -0.897 -3.396 1.00 94.19 204 GLU A CA 1
ATOM 1728 C C . GLU A 1 204 ? 5.547 0.157 -4.458 1.00 94.19 204 GLU A C 1
ATOM 1730 O O . GLU A 1 204 ? 5.082 -0.163 -5.555 1.00 94.19 204 GLU A O 1
ATOM 1735 N N . ILE A 1 205 ? 5.777 1.429 -4.128 1.00 94.38 205 ILE A N 1
ATOM 1736 C CA . ILE A 1 205 ? 5.644 2.535 -5.080 1.00 94.38 205 ILE A CA 1
ATOM 1737 C C . ILE A 1 205 ? 6.962 2.697 -5.832 1.00 94.38 205 ILE A C 1
ATOM 1739 O O . ILE A 1 205 ? 7.988 2.971 -5.212 1.00 94.38 205 ILE A O 1
ATOM 1743 N N . GLU A 1 206 ? 6.909 2.577 -7.154 1.00 94.88 206 GLU A N 1
ATOM 1744 C CA . GLU A 1 206 ? 8.027 2.830 -8.063 1.00 94.88 206 GLU A CA 1
ATOM 1745 C C . GLU A 1 206 ? 7.940 4.229 -8.666 1.00 94.88 206 GLU A C 1
ATOM 1747 O O . GLU A 1 206 ? 6.842 4.692 -8.977 1.00 94.88 206 GLU A O 1
ATOM 1752 N N . ARG A 1 207 ? 9.096 4.857 -8.910 1.00 93.88 207 ARG A N 1
ATOM 1753 C CA . ARG A 1 207 ? 9.232 5.999 -9.828 1.00 93.88 207 ARG A CA 1
ATOM 1754 C C . ARG A 1 207 ? 9.834 5.481 -11.129 1.00 93.88 207 ARG A C 1
ATOM 1756 O O . ARG A 1 207 ? 10.981 5.057 -11.160 1.00 93.88 207 ARG A O 1
ATOM 1763 N N . ILE A 1 208 ? 9.049 5.481 -12.198 1.00 95.50 208 ILE A N 1
ATOM 1764 C CA . ILE A 1 208 ? 9.399 4.837 -13.469 1.00 95.50 208 ILE A CA 1
ATOM 1765 C C . ILE A 1 208 ? 10.640 5.501 -14.080 1.00 95.50 208 ILE A C 1
ATOM 1767 O O . ILE A 1 208 ? 11.581 4.814 -14.481 1.00 95.50 208 ILE A O 1
ATOM 1771 N N . VAL A 1 209 ? 10.643 6.834 -14.123 1.00 94.00 209 VAL A N 1
ATOM 1772 C CA . VAL A 1 209 ? 11.762 7.665 -14.572 1.00 94.00 209 VAL A CA 1
ATOM 1773 C C . VAL A 1 209 ? 12.486 8.215 -13.346 1.00 94.00 209 VAL A C 1
ATOM 1775 O O . VAL A 1 209 ? 11.931 9.019 -12.594 1.00 94.00 209 VAL A O 1
ATOM 1778 N N . THR A 1 210 ? 13.731 7.780 -13.159 1.00 91.25 210 THR A N 1
ATOM 1779 C CA . THR A 1 210 ? 14.592 8.128 -12.012 1.00 91.25 210 THR A CA 1
ATOM 1780 C C . THR A 1 210 ? 15.742 9.063 -12.391 1.00 91.25 210 THR A C 1
ATOM 1782 O O . THR A 1 210 ? 16.353 9.679 -11.515 1.00 91.25 210 THR A O 1
ATOM 1785 N N . ALA A 1 211 ? 16.013 9.218 -13.691 1.00 88.75 211 ALA A N 1
ATOM 1786 C CA . ALA A 1 211 ? 17.054 10.078 -14.237 1.00 88.75 211 ALA A CA 1
ATOM 1787 C C . ALA A 1 211 ? 16.535 10.899 -15.441 1.00 88.75 211 ALA A C 1
ATOM 1789 O O . ALA A 1 211 ? 15.712 10.410 -16.212 1.00 88.75 211 ALA A O 1
ATOM 1790 N N . PRO A 1 212 ? 17.004 12.147 -15.633 1.00 88.69 212 PRO A N 1
ATOM 1791 C CA . PRO A 1 212 ? 17.795 12.931 -14.684 1.00 88.69 212 PRO A CA 1
ATOM 1792 C C . PRO A 1 212 ? 16.996 13.230 -13.406 1.00 88.69 212 PRO A C 1
ATOM 1794 O O . PRO A 1 212 ? 15.773 13.102 -13.377 1.00 88.69 212 PRO A O 1
ATOM 1797 N N . LYS A 1 213 ? 17.684 13.661 -12.342 1.00 84.38 213 LYS A N 1
ATOM 1798 C CA . LYS A 1 213 ? 17.084 13.915 -11.018 1.00 84.38 213 LYS A CA 1
ATOM 1799 C C . LYS A 1 213 ? 15.847 14.824 -11.059 1.00 84.38 213 LYS A C 1
ATOM 1801 O O . LYS A 1 213 ? 14.932 14.633 -10.271 1.00 84.38 213 LYS A O 1
ATOM 1806 N N . THR A 1 214 ? 15.791 15.766 -11.999 1.00 84.25 214 THR A N 1
ATOM 1807 C CA . THR A 1 214 ? 14.650 16.675 -12.211 1.00 84.25 214 THR A CA 1
ATOM 1808 C C . THR A 1 214 ? 13.367 15.970 -12.660 1.00 84.25 214 THR A C 1
ATOM 1810 O O . THR A 1 214 ? 12.281 16.506 -12.470 1.00 84.25 214 THR A O 1
ATOM 1813 N N . LYS A 1 215 ? 13.469 14.765 -13.234 1.00 87.69 215 LYS A N 1
ATOM 1814 C CA . LYS A 1 215 ? 12.328 13.913 -13.601 1.00 87.69 215 LYS A CA 1
ATOM 1815 C C . LYS A 1 215 ? 12.014 12.851 -12.547 1.00 87.69 215 LYS A C 1
ATOM 1817 O O . LYS A 1 215 ? 11.001 12.171 -12.671 1.00 87.69 215 LYS A O 1
ATOM 1822 N N . ASN A 1 216 ? 12.845 12.727 -11.510 1.00 88.69 216 ASN A N 1
ATOM 1823 C CA . ASN A 1 216 ? 12.696 11.742 -10.444 1.00 88.69 216 ASN A CA 1
ATOM 1824 C C . ASN A 1 216 ? 11.651 12.179 -9.406 1.00 88.69 216 ASN A C 1
ATOM 1826 O O . ASN A 1 216 ? 11.959 12.430 -8.238 1.00 88.69 216 ASN A O 1
ATOM 1830 N N . ILE A 1 217 ? 10.412 12.314 -9.868 1.00 90.00 217 ILE A N 1
ATOM 1831 C CA . ILE A 1 217 ? 9.300 12.884 -9.110 1.00 90.00 217 ILE A CA 1
ATOM 1832 C C . ILE A 1 217 ? 8.233 11.829 -8.825 1.00 90.00 217 ILE A C 1
ATOM 1834 O O . ILE A 1 217 ? 8.011 10.921 -9.629 1.00 90.00 217 ILE A O 1
ATOM 1838 N N . TYR A 1 218 ? 7.546 11.967 -7.697 1.00 90.44 218 TYR A N 1
ATOM 1839 C CA . TYR A 1 218 ? 6.335 11.216 -7.398 1.00 90.44 218 TYR A CA 1
ATOM 1840 C C . TYR A 1 218 ? 5.143 11.913 -8.056 1.00 90.44 218 TYR A C 1
ATOM 1842 O O . TYR A 1 218 ? 4.746 12.990 -7.625 1.00 90.44 218 TYR A O 1
ATOM 1850 N N . SER A 1 219 ? 4.580 11.318 -9.108 1.00 91.44 219 SER A N 1
ATOM 1851 C CA . SER A 1 219 ? 3.391 11.835 -9.798 1.00 91.44 219 SER A CA 1
ATOM 1852 C C . SER A 1 219 ? 2.517 10.696 -10.306 1.00 91.44 219 SER A C 1
ATOM 1854 O O . SER A 1 219 ? 2.978 9.560 -10.425 1.00 91.44 219 SER A O 1
ATOM 1856 N N . LYS A 1 220 ? 1.267 10.995 -10.670 1.00 92.56 220 LYS A N 1
ATOM 1857 C CA . LYS A 1 220 ? 0.344 10.008 -11.252 1.00 92.56 220 LYS A CA 1
ATOM 1858 C C . LYS A 1 220 ? 0.912 9.333 -12.507 1.00 92.56 220 LYS A C 1
ATOM 1860 O O . LYS A 1 220 ? 0.639 8.160 -12.741 1.00 92.56 220 LYS A O 1
ATOM 1865 N N . GLU A 1 221 ? 1.703 10.065 -13.290 1.00 92.06 221 GLU A N 1
ATOM 1866 C CA . GLU A 1 221 ? 2.275 9.644 -14.575 1.00 92.06 221 GLU A CA 1
ATOM 1867 C C . GLU A 1 221 ? 3.640 8.962 -14.437 1.00 92.06 221 GLU A C 1
ATOM 1869 O O . GLU A 1 221 ? 4.034 8.205 -15.328 1.00 92.06 221 GLU A O 1
ATOM 1874 N N . ASN A 1 222 ? 4.378 9.261 -13.362 1.00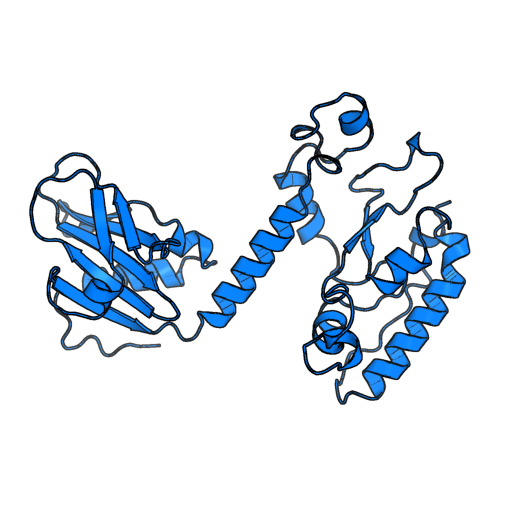 94.88 222 ASN A N 1
ATOM 1875 C CA . ASN A 1 222 ? 5.700 8.694 -13.107 1.00 94.88 222 ASN A CA 1
ATOM 1876 C C . ASN A 1 222 ? 5.686 7.588 -12.048 1.00 94.88 222 ASN A C 1
ATOM 1878 O O . ASN A 1 222 ? 6.702 6.925 -11.867 1.00 94.88 222 ASN A O 1
ATOM 1882 N N . CYS A 1 223 ? 4.569 7.363 -11.355 1.00 95.56 223 CYS A N 1
ATOM 1883 C CA . CYS A 1 223 ? 4.453 6.301 -10.366 1.00 95.56 223 CYS A CA 1
ATOM 1884 C C . CYS A 1 223 ? 3.718 5.066 -10.888 1.00 95.56 223 CYS A C 1
ATOM 1886 O O . CYS A 1 223 ? 2.794 5.153 -11.693 1.00 95.56 223 CYS A O 1
ATOM 1888 N N . ALA A 1 224 ? 4.104 3.902 -10.369 1.00 96.44 224 ALA A N 1
ATOM 1889 C CA . ALA A 1 224 ? 3.393 2.640 -10.554 1.00 96.44 224 ALA A CA 1
ATOM 1890 C C . ALA A 1 224 ? 3.618 1.707 -9.354 1.00 96.44 224 ALA A C 1
ATOM 1892 O O . ALA A 1 224 ? 4.432 1.994 -8.478 1.00 96.44 224 ALA A O 1
ATOM 1893 N N . LEU A 1 225 ? 2.903 0.579 -9.318 1.00 97.50 225 LEU A N 1
ATOM 1894 C CA . LEU A 1 225 ? 3.130 -0.470 -8.323 1.00 97.50 225 LEU A CA 1
ATOM 1895 C C . LEU A 1 225 ? 4.178 -1.473 -8.809 1.00 97.50 225 LEU A C 1
ATOM 1897 O O . LEU A 1 225 ? 4.100 -1.962 -9.937 1.00 97.50 225 LEU A O 1
ATOM 1901 N N . VAL A 1 226 ? 5.131 -1.823 -7.950 1.00 97.94 226 VAL A N 1
ATOM 1902 C CA . VAL A 1 226 ? 6.255 -2.715 -8.267 1.00 97.94 226 VAL A CA 1
ATOM 1903 C C . VAL A 1 226 ? 6.441 -3.766 -7.175 1.00 97.94 226 VAL A C 1
ATOM 1905 O O . VAL A 1 226 ? 6.163 -3.508 -6.011 1.00 97.94 226 VAL A O 1
ATOM 1908 N N . CYS A 1 227 ? 6.904 -4.972 -7.510 1.00 96.81 227 CYS A N 1
ATOM 1909 C CA . CYS A 1 227 ? 7.311 -5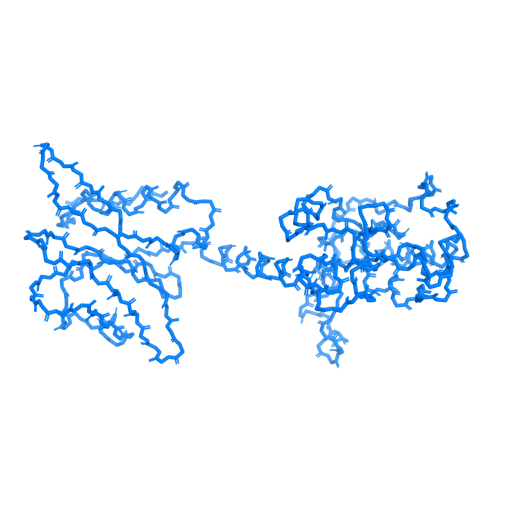.927 -6.475 1.00 96.81 227 CYS A CA 1
ATOM 1910 C C . CYS A 1 227 ? 8.720 -5.607 -5.963 1.00 96.81 227 CYS A C 1
ATOM 1912 O O . CYS A 1 227 ? 9.555 -5.108 -6.717 1.00 96.81 227 CYS A O 1
ATOM 1914 N N . TYR A 1 228 ? 9.004 -5.964 -4.711 1.00 94.12 228 TYR A N 1
ATOM 1915 C CA . TYR A 1 228 ? 10.298 -5.717 -4.063 1.00 94.12 228 TYR A CA 1
ATOM 1916 C C . TYR A 1 228 ? 11.506 -6.186 -4.896 1.00 94.12 228 TYR A C 1
ATOM 1918 O O . TYR A 1 228 ? 12.470 -5.441 -5.059 1.00 94.12 228 TYR A O 1
ATOM 1926 N N . ILE A 1 229 ? 11.423 -7.380 -5.501 1.00 95.06 229 ILE A N 1
ATOM 1927 C CA . ILE A 1 229 ? 12.503 -7.925 -6.341 1.00 95.06 229 ILE A CA 1
ATOM 1928 C C . ILE A 1 229 ? 12.773 -7.019 -7.549 1.00 95.06 229 ILE A C 1
ATOM 1930 O O . ILE A 1 229 ? 13.924 -6.700 -7.834 1.00 95.06 229 ILE A O 1
ATOM 1934 N N . CYS A 1 230 ? 11.726 -6.579 -8.254 1.00 97.75 230 CYS A N 1
ATOM 1935 C CA . CYS A 1 230 ? 11.901 -5.688 -9.399 1.00 97.75 230 CYS A CA 1
ATOM 1936 C C . CYS A 1 230 ? 12.388 -4.300 -8.984 1.00 97.75 230 CYS A C 1
ATOM 1938 O O . CYS A 1 230 ? 13.222 -3.740 -9.687 1.00 97.75 230 CYS A O 1
ATOM 1940 N N . ASN A 1 231 ? 11.890 -3.766 -7.865 1.00 96.00 231 ASN A N 1
ATOM 1941 C CA . ASN A 1 231 ? 12.282 -2.447 -7.375 1.00 96.00 231 ASN A CA 1
ATOM 1942 C C . ASN A 1 231 ? 13.789 -2.398 -7.083 1.00 96.00 231 ASN A C 1
ATOM 1944 O O . ASN A 1 231 ? 14.516 -1.570 -7.626 1.00 96.00 231 ASN A O 1
ATOM 1948 N N . ASN A 1 232 ? 14.279 -3.374 -6.315 1.00 94.44 232 ASN A N 1
ATOM 1949 C CA . ASN A 1 232 ? 15.699 -3.472 -5.990 1.00 94.44 232 ASN A CA 1
ATOM 1950 C C . ASN A 1 232 ? 16.572 -3.748 -7.216 1.00 94.44 232 ASN A C 1
ATOM 1952 O O . ASN A 1 232 ? 17.653 -3.178 -7.330 1.00 94.44 232 ASN A O 1
ATOM 1956 N N . ALA A 1 233 ? 16.125 -4.626 -8.119 1.00 96.25 233 ALA A N 1
ATOM 1957 C CA . ALA A 1 233 ? 16.915 -4.999 -9.289 1.00 96.25 233 ALA A CA 1
ATOM 1958 C C . ALA A 1 233 ? 17.016 -3.866 -10.321 1.00 96.25 233 ALA A C 1
ATOM 1960 O O . ALA A 1 233 ? 18.045 -3.743 -10.982 1.00 96.25 233 ALA A O 1
ATOM 1961 N N . LYS A 1 234 ? 15.969 -3.043 -10.478 1.00 95.56 234 LYS A N 1
ATOM 1962 C CA . LYS A 1 234 ? 16.018 -1.877 -11.368 1.00 95.56 234 LYS A CA 1
ATOM 1963 C C . LYS A 1 234 ? 16.883 -0.771 -10.770 1.00 95.56 234 LYS A C 1
ATOM 1965 O O . LYS A 1 234 ? 17.716 -0.202 -11.479 1.00 95.56 234 LYS A O 1
ATOM 1970 N N . SER A 1 235 ? 16.700 -0.502 -9.472 1.00 89.31 235 SER A N 1
ATOM 1971 C CA . SER A 1 235 ? 17.317 0.631 -8.779 1.00 89.31 235 SER A CA 1
ATOM 1972 C C . SER A 1 235 ? 16.974 1.974 -9.462 1.00 89.31 235 SER A C 1
ATOM 1974 O O . SER A 1 235 ? 16.178 2.046 -10.403 1.00 89.31 235 SER A O 1
ATOM 1976 N N . ASP A 1 236 ? 17.603 3.060 -9.019 1.00 87.50 236 ASP A N 1
ATOM 1977 C CA . ASP A 1 236 ? 17.587 4.339 -9.741 1.00 87.50 236 ASP A CA 1
ATOM 1978 C C . ASP A 1 236 ? 18.517 4.305 -10.981 1.00 87.50 236 ASP A C 1
ATOM 1980 O O . ASP A 1 236 ? 18.582 5.284 -11.725 1.00 87.50 236 ASP A O 1
ATOM 1984 N N . PHE A 1 237 ? 19.218 3.182 -11.207 1.00 87.06 237 PHE A N 1
ATOM 1985 C CA . PHE A 1 237 ? 20.279 3.004 -12.205 1.00 87.06 237 PHE A CA 1
ATOM 1986 C C . PHE A 1 237 ? 19.778 2.632 -13.607 1.00 87.06 237 PHE A C 1
ATOM 1988 O O . PHE A 1 237 ? 20.331 3.103 -14.600 1.00 87.06 237 PHE A O 1
ATOM 1995 N N . LEU A 1 238 ? 18.754 1.780 -13.713 1.00 94.56 238 LEU A N 1
ATOM 1996 C CA . LEU A 1 238 ? 18.269 1.292 -15.003 1.00 94.56 238 LEU A CA 1
ATOM 1997 C C . LEU A 1 238 ? 16.997 2.019 -15.429 1.00 94.56 238 LEU A C 1
ATOM 1999 O O . LEU A 1 238 ? 16.041 2.138 -14.664 1.00 94.56 238 LEU A O 1
ATOM 2003 N N . SER A 1 239 ? 16.951 2.426 -16.697 1.00 95.38 239 SER A N 1
ATOM 2004 C CA . SER A 1 239 ? 15.702 2.817 -17.344 1.00 95.38 239 SER A CA 1
ATOM 2005 C C . SER A 1 239 ? 14.799 1.593 -17.557 1.00 95.38 239 SER A C 1
ATOM 2007 O O . SER A 1 239 ? 15.291 0.461 -17.651 1.00 95.38 239 SER A O 1
ATOM 2009 N N . PRO A 1 240 ? 13.475 1.777 -17.683 1.00 96.75 240 PRO A N 1
ATOM 2010 C CA . PRO A 1 240 ? 12.552 0.683 -17.972 1.00 96.75 240 PRO A CA 1
ATOM 2011 C C . PRO A 1 240 ? 12.940 -0.160 -19.190 1.00 96.75 240 PRO A C 1
ATOM 2013 O O . PRO A 1 240 ? 12.888 -1.388 -19.116 1.00 96.75 240 PRO A O 1
ATOM 2016 N N . ILE A 1 241 ? 13.380 0.468 -20.286 1.00 95.62 241 ILE A N 1
ATOM 2017 C CA . ILE A 1 241 ? 13.799 -0.256 -21.494 1.00 95.62 241 ILE A CA 1
ATOM 2018 C C . ILE A 1 241 ? 14.995 -1.183 -21.233 1.00 95.62 241 ILE A C 1
ATOM 2020 O O . ILE A 1 241 ? 14.963 -2.347 -21.633 1.00 95.62 241 ILE A O 1
ATOM 2024 N N . ASN A 1 242 ? 15.998 -0.713 -20.486 1.00 96.38 242 ASN A N 1
ATOM 2025 C CA . ASN A 1 242 ? 17.178 -1.505 -20.132 1.00 96.38 242 ASN A CA 1
ATOM 2026 C C . ASN A 1 242 ? 16.845 -2.589 -19.098 1.00 96.38 242 ASN A C 1
ATOM 2028 O O . ASN A 1 242 ? 17.454 -3.656 -19.087 1.00 96.38 242 ASN A O 1
ATOM 2032 N N . PHE A 1 243 ? 15.849 -2.339 -18.246 1.00 98.00 243 PHE A N 1
ATOM 2033 C CA . PHE A 1 243 ? 15.394 -3.292 -17.241 1.00 98.00 243 PHE A CA 1
ATOM 2034 C C . PHE A 1 243 ? 14.488 -4.397 -17.810 1.00 98.00 243 PHE A C 1
ATOM 2036 O O . PHE A 1 243 ? 14.374 -5.470 -17.215 1.00 98.00 243 PHE A O 1
ATOM 2043 N N . LYS A 1 244 ? 13.860 -4.182 -18.974 1.00 98.12 244 LYS A N 1
ATOM 2044 C CA . LYS A 1 244 ? 12.933 -5.127 -19.621 1.00 98.12 244 LYS A CA 1
ATOM 2045 C C . LYS A 1 244 ? 13.432 -6.586 -19.678 1.00 98.12 244 LYS A C 1
ATOM 2047 O O . LYS A 1 244 ? 12.670 -7.461 -19.254 1.00 98.12 244 LYS A O 1
ATOM 2052 N N . PRO A 1 245 ? 14.657 -6.904 -20.152 1.00 98.12 245 PRO A N 1
ATOM 2053 C CA . PRO A 1 245 ? 15.147 -8.287 -20.166 1.00 98.12 245 PRO A CA 1
ATOM 2054 C C . PRO A 1 245 ? 15.268 -8.898 -18.760 1.00 98.12 245 PRO A C 1
ATOM 2056 O O . PRO A 1 245 ? 14.903 -10.058 -18.566 1.00 98.12 245 PRO A O 1
ATOM 2059 N N . ILE A 1 246 ? 15.687 -8.115 -17.760 1.00 98.38 246 ILE A N 1
ATOM 2060 C CA . ILE A 1 246 ? 15.785 -8.565 -16.361 1.00 98.38 246 ILE A CA 1
ATOM 2061 C C . ILE A 1 246 ? 14.385 -8.839 -15.800 1.00 98.38 246 ILE A C 1
ATOM 2063 O O . ILE A 1 246 ? 14.130 -9.901 -15.230 1.00 98.38 246 ILE A O 1
ATOM 2067 N N . ALA A 1 247 ? 13.438 -7.926 -16.026 1.00 98.25 247 ALA A N 1
ATOM 2068 C CA . ALA A 1 247 ? 12.046 -8.093 -15.620 1.00 98.25 247 ALA A CA 1
ATOM 2069 C C . ALA A 1 247 ? 11.396 -9.343 -16.238 1.00 98.25 247 ALA A C 1
ATOM 2071 O O . ALA A 1 247 ? 10.583 -10.000 -15.583 1.00 98.25 247 ALA A O 1
ATOM 2072 N N . LYS A 1 248 ? 11.770 -9.694 -17.476 1.00 98.06 248 LYS A N 1
ATOM 2073 C CA . LYS A 1 248 ? 11.335 -10.928 -18.142 1.00 98.06 248 LYS A CA 1
ATOM 2074 C C . LYS A 1 248 ? 11.900 -12.170 -17.451 1.00 98.06 248 LYS A C 1
ATOM 2076 O O . LYS A 1 248 ? 11.143 -13.098 -17.182 1.00 98.06 248 LYS A O 1
ATOM 2081 N N . GLY A 1 249 ? 13.178 -12.158 -17.072 1.00 98.06 249 GLY A N 1
ATOM 2082 C CA . GLY A 1 249 ? 13.776 -13.213 -16.245 1.00 98.06 249 GLY A CA 1
ATOM 2083 C C . GLY A 1 249 ? 13.060 -13.384 -14.898 1.00 98.06 249 GLY A C 1
ATOM 2084 O O . GLY A 1 249 ? 12.707 -14.500 -14.518 1.00 98.06 249 GLY A O 1
ATOM 2085 N N . ILE A 1 250 ? 12.743 -12.277 -14.218 1.00 97.81 250 ILE A N 1
ATOM 2086 C CA . ILE A 1 250 ? 11.977 -12.288 -12.958 1.00 97.81 250 ILE A CA 1
ATOM 2087 C C . ILE A 1 250 ? 10.552 -12.830 -13.173 1.00 97.81 250 ILE A C 1
ATOM 2089 O O . ILE A 1 250 ? 10.028 -13.559 -12.332 1.00 97.81 250 ILE A O 1
ATOM 2093 N N . ASN A 1 251 ? 9.905 -12.515 -14.299 1.00 96.56 251 ASN A N 1
ATOM 2094 C CA . ASN A 1 251 ? 8.601 -13.087 -14.643 1.00 96.56 251 ASN A CA 1
ATOM 2095 C C . ASN A 1 251 ? 8.665 -14.618 -14.787 1.00 96.56 251 ASN A C 1
ATOM 2097 O O . ASN A 1 251 ? 7.798 -15.315 -14.258 1.00 96.56 251 ASN A O 1
ATOM 2101 N N . GLU A 1 252 ? 9.695 -15.142 -15.455 1.00 95.19 252 GLU A N 1
ATOM 2102 C CA . GLU A 1 252 ? 9.906 -16.588 -15.580 1.00 95.19 252 GLU A CA 1
ATOM 2103 C C . GLU A 1 252 ? 10.213 -17.252 -14.233 1.00 95.19 252 GLU A C 1
ATOM 2105 O O . GLU A 1 252 ? 9.700 -18.339 -13.958 1.00 95.19 252 GLU A O 1
ATOM 2110 N N . PHE A 1 253 ? 10.973 -16.586 -13.358 1.00 93.38 253 PHE A N 1
ATOM 2111 C CA . PHE A 1 253 ? 11.161 -17.023 -11.974 1.00 93.38 253 PHE A CA 1
ATOM 2112 C C . PHE A 1 253 ? 9.812 -17.209 -11.260 1.00 93.38 253 PHE A C 1
ATOM 2114 O O . PHE A 1 253 ? 9.524 -18.304 -10.771 1.00 93.38 253 PHE A O 1
ATOM 2121 N N . TRP A 1 254 ? 8.934 -16.200 -11.285 1.00 91.75 254 TRP A N 1
ATOM 2122 C CA . TRP A 1 254 ? 7.624 -16.295 -10.633 1.00 91.75 254 TRP A CA 1
ATOM 2123 C C . TRP A 1 254 ? 6.735 -17.388 -11.229 1.00 91.75 254 TRP A C 1
ATOM 2125 O O . TRP A 1 254 ? 6.063 -18.103 -10.487 1.00 91.75 254 TRP A O 1
ATOM 2135 N N . LYS A 1 255 ? 6.752 -17.567 -12.556 1.00 89.75 255 LYS A N 1
ATOM 2136 C CA . LYS A 1 255 ? 6.023 -18.665 -13.211 1.00 89.75 255 LYS A CA 1
ATOM 2137 C C . LYS A 1 255 ? 6.486 -20.036 -12.726 1.00 89.75 255 LYS A C 1
ATOM 2139 O O . LYS A 1 255 ? 5.656 -20.931 -12.611 1.00 89.75 255 LYS A O 1
ATOM 2144 N N . LYS A 1 256 ? 7.785 -20.223 -12.480 1.00 88.38 256 LYS A N 1
ATOM 2145 C CA . LYS A 1 256 ? 8.334 -21.495 -11.988 1.00 88.38 256 LYS A CA 1
ATOM 2146 C C . LYS A 1 256 ? 7.976 -21.732 -10.526 1.00 88.38 256 LYS A C 1
ATOM 2148 O O . LYS A 1 256 ? 7.509 -22.816 -10.200 1.00 88.38 256 LYS A O 1
ATOM 2153 N N . ILE A 1 257 ? 8.162 -20.724 -9.676 1.00 84.25 257 ILE A N 1
ATOM 2154 C CA . ILE A 1 257 ? 7.882 -20.820 -8.239 1.00 84.25 257 ILE A CA 1
ATOM 2155 C C . ILE A 1 257 ? 6.403 -21.112 -7.983 1.00 84.25 257 ILE A C 1
ATOM 2157 O O . ILE A 1 257 ? 6.081 -22.082 -7.308 1.00 84.25 257 ILE A O 1
ATOM 2161 N N . LEU A 1 258 ? 5.497 -20.344 -8.592 1.00 79.12 258 LEU A N 1
ATOM 2162 C CA . LEU A 1 258 ? 4.063 -20.495 -8.331 1.00 79.12 258 LEU A CA 1
ATOM 2163 C C . LEU A 1 258 ? 3.450 -21.753 -8.952 1.00 79.12 258 LEU A C 1
ATOM 2165 O O . LEU A 1 258 ? 2.399 -22.194 -8.508 1.00 79.12 258 LEU A O 1
ATOM 2169 N N . LYS A 1 259 ? 4.093 -22.348 -9.966 1.00 75.56 259 LYS A N 1
ATOM 2170 C CA . LYS A 1 259 ? 3.697 -23.670 -10.473 1.00 75.56 259 LYS A CA 1
ATOM 2171 C C . LYS A 1 259 ? 3.972 -24.786 -9.467 1.00 75.56 259 LYS A C 1
ATOM 2173 O O . LYS A 1 259 ? 3.263 -25.781 -9.494 1.00 75.56 259 LYS A O 1
ATOM 2178 N N . LYS A 1 260 ? 5.016 -24.648 -8.643 1.00 68.62 260 LYS A N 1
ATOM 2179 C CA . LYS A 1 260 ? 5.422 -25.679 -7.679 1.00 68.62 260 LYS A CA 1
ATOM 2180 C C . LYS A 1 260 ? 4.584 -25.673 -6.404 1.00 68.62 260 LYS A C 1
ATOM 2182 O O . LYS A 1 260 ? 4.535 -26.688 -5.732 1.00 68.62 260 LYS A O 1
ATOM 2187 N N . SER A 1 261 ? 3.970 -24.549 -6.052 1.00 63.34 261 SER A N 1
ATOM 2188 C CA . SER A 1 261 ? 3.414 -24.342 -4.714 1.00 63.34 261 SER A CA 1
ATOM 2189 C C . SER A 1 261 ? 1.960 -24.822 -4.526 1.00 63.34 261 SER A C 1
ATOM 2191 O O . SER A 1 261 ? 1.299 -24.326 -3.629 1.00 63.34 261 SER A O 1
ATOM 2193 N N . ASP A 1 262 ? 1.402 -25.691 -5.383 1.00 60.22 262 ASP A N 1
ATOM 2194 C CA . ASP A 1 262 ? -0.043 -26.061 -5.441 1.00 60.22 262 ASP A CA 1
ATOM 2195 C C . ASP A 1 262 ? -1.031 -24.891 -5.575 1.00 60.22 262 ASP A C 1
ATOM 2197 O O . ASP A 1 262 ? -2.256 -25.034 -5.654 1.00 60.22 262 ASP A O 1
ATOM 2201 N N . LEU A 1 263 ? -0.486 -23.691 -5.702 1.00 61.41 263 LEU A N 1
ATOM 2202 C CA . LEU A 1 263 ? -1.240 -22.487 -5.859 1.00 61.41 263 LEU A CA 1
ATOM 2203 C C . LEU A 1 263 ? -1.687 -22.398 -7.324 1.00 61.41 263 LEU A C 1
ATOM 2205 O O . LEU A 1 263 ? -0.949 -21.914 -8.180 1.00 61.41 263 LEU A O 1
ATOM 2209 N N . LYS A 1 264 ? -2.892 -22.898 -7.628 1.00 55.78 264 LYS A N 1
ATOM 2210 C CA . LYS A 1 264 ? -3.533 -22.874 -8.961 1.00 55.78 264 LYS A CA 1
ATOM 2211 C C . LYS A 1 264 ? -3.795 -21.441 -9.451 1.00 55.78 264 LYS A C 1
ATOM 2213 O O . LYS A 1 264 ? -4.933 -20.989 -9.563 1.00 55.78 264 LYS A O 1
ATOM 2218 N N . TYR A 1 265 ? -2.741 -20.689 -9.739 1.00 60.66 265 TYR A N 1
ATOM 2219 C CA . TYR A 1 265 ? -2.827 -19.286 -10.105 1.00 60.66 265 TYR A CA 1
ATOM 2220 C C . TYR A 1 265 ? -2.909 -19.076 -11.603 1.00 60.66 265 TYR A C 1
ATOM 2222 O O . TYR A 1 265 ? -2.167 -19.666 -12.390 1.00 60.66 265 TYR A O 1
ATOM 2230 N N . LYS A 1 266 ? -3.792 -18.147 -11.992 1.00 61.88 266 LYS A N 1
ATOM 2231 C CA . LYS A 1 266 ? -3.877 -17.632 -13.361 1.00 61.88 266 LYS A CA 1
ATOM 2232 C C . LYS A 1 266 ? -2.472 -17.261 -13.842 1.00 61.88 266 LYS A C 1
ATOM 2234 O O . LYS A 1 266 ? -1.757 -16.539 -13.142 1.00 61.88 266 LYS A O 1
ATOM 2239 N N . LYS A 1 267 ? -2.116 -17.749 -15.037 1.00 73.31 267 LYS A N 1
ATOM 2240 C CA . LYS A 1 267 ? -0.821 -17.562 -15.711 1.00 73.31 267 LYS A CA 1
ATOM 2241 C C . LYS A 1 267 ? -0.338 -16.120 -15.540 1.00 73.31 267 LYS A C 1
ATOM 2243 O O . LYS A 1 267 ? -0.977 -15.198 -16.042 1.00 73.31 267 LYS A O 1
ATOM 2248 N N . ILE A 1 268 ? 0.782 -15.919 -14.842 1.00 86.75 268 ILE A N 1
ATOM 2249 C CA . ILE A 1 268 ? 1.440 -14.609 -14.819 1.00 86.75 268 ILE A CA 1
ATOM 2250 C C . ILE A 1 268 ? 1.859 -14.291 -16.252 1.00 86.75 268 ILE A C 1
ATOM 2252 O O . ILE A 1 268 ? 2.593 -15.055 -16.883 1.00 86.75 268 ILE A O 1
ATOM 2256 N N . VAL A 1 269 ? 1.389 -13.159 -16.7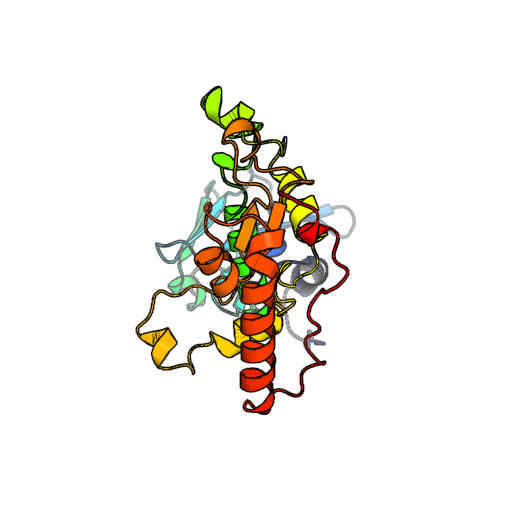67 1.00 91.44 269 VAL A N 1
ATOM 2257 C CA . VAL A 1 269 ? 1.715 -12.688 -18.112 1.00 91.44 269 VAL A CA 1
ATOM 2258 C C . VAL A 1 269 ? 2.736 -11.569 -17.995 1.00 91.44 269 VAL A C 1
ATOM 2260 O O . VAL A 1 269 ? 2.498 -10.574 -17.310 1.00 91.44 269 VAL A O 1
ATOM 2263 N N . PHE A 1 270 ? 3.876 -11.738 -18.661 1.00 96.75 270 PHE A N 1
ATOM 2264 C CA . PHE A 1 270 ? 4.848 -10.663 -18.799 1.00 96.75 270 PHE A CA 1
ATOM 2265 C C . PHE A 1 270 ? 4.211 -9.521 -19.607 1.00 96.75 270 PHE A C 1
ATOM 2267 O O . PHE A 1 270 ? 3.659 -9.791 -20.679 1.00 96.75 270 PHE A O 1
ATOM 2274 N N . PRO A 1 271 ? 4.246 -8.263 -19.135 1.00 95.56 271 PRO A N 1
ATOM 2275 C CA . PRO A 1 271 ? 3.566 -7.151 -19.791 1.00 95.56 271 PRO A CA 1
ATOM 2276 C C . PRO A 1 271 ? 4.351 -6.647 -21.016 1.00 95.56 271 PRO A C 1
ATOM 2278 O O . PRO A 1 271 ? 4.719 -5.482 -21.091 1.00 95.56 271 PRO A O 1
ATOM 2281 N N . GLU A 1 272 ? 4.599 -7.517 -21.999 1.00 96.56 272 GLU A N 1
ATOM 2282 C CA . GLU A 1 272 ? 5.467 -7.287 -23.169 1.00 96.56 272 GLU A CA 1
ATOM 2283 C C . GLU A 1 272 ? 5.106 -6.010 -23.954 1.00 96.56 272 GLU A C 1
ATOM 2285 O O . GLU A 1 272 ? 5.999 -5.298 -24.408 1.00 96.56 272 GLU A O 1
ATOM 2290 N N . LYS A 1 273 ? 3.804 -5.696 -24.048 1.00 96.00 273 LYS A N 1
ATOM 2291 C CA . LYS A 1 273 ? 3.238 -4.540 -24.773 1.00 96.00 273 LYS A CA 1
ATOM 2292 C C . LYS A 1 273 ? 2.999 -3.298 -23.898 1.00 96.00 273 LYS A C 1
ATOM 2294 O O . LYS A 1 273 ? 2.270 -2.394 -24.297 1.00 96.00 273 LYS A O 1
ATOM 2299 N N . SER A 1 274 ? 3.515 -3.270 -22.670 1.00 95.62 274 SER A N 1
ATOM 2300 C CA . SER A 1 274 ? 3.326 -2.122 -21.779 1.00 95.62 274 SER A CA 1
ATOM 2301 C C . SER A 1 274 ? 4.095 -0.900 -22.276 1.00 95.62 274 SER A C 1
ATOM 2303 O O . SER A 1 274 ? 5.288 -0.993 -22.550 1.00 95.62 274 SER A O 1
ATOM 2305 N N . LYS A 1 275 ? 3.441 0.267 -22.271 1.00 95.38 275 LYS A N 1
ATOM 2306 C CA . LYS A 1 275 ? 4.074 1.565 -22.572 1.00 95.38 275 LYS A CA 1
ATOM 2307 C C . LYS A 1 275 ? 5.158 1.962 -21.564 1.00 95.38 275 LYS A C 1
ATOM 2309 O O . LYS A 1 275 ? 5.881 2.930 -21.777 1.00 95.38 275 LYS A O 1
ATOM 2314 N N . ILE A 1 276 ? 5.277 1.237 -20.445 1.00 95.38 276 ILE A N 1
ATOM 2315 C CA . ILE A 1 276 ? 6.355 1.464 -19.476 1.00 95.38 276 ILE A CA 1
ATOM 2316 C C . ILE A 1 276 ? 7.728 1.264 -20.118 1.00 95.38 276 ILE A C 1
ATOM 2318 O O . ILE A 1 276 ? 8.666 1.966 -19.762 1.00 95.38 276 ILE A O 1
ATOM 2322 N N . TRP A 1 277 ? 7.831 0.359 -21.095 1.00 97.12 277 TRP A N 1
ATOM 2323 C CA . TRP A 1 277 ? 9.083 0.047 -21.781 1.00 97.12 277 TRP A CA 1
ATOM 2324 C C . TRP A 1 277 ? 9.561 1.161 -22.711 1.00 97.12 277 TRP A C 1
ATOM 2326 O O . TRP A 1 277 ? 10.725 1.158 -23.089 1.00 97.12 277 TRP A O 1
ATOM 2336 N N . ASP A 1 278 ? 8.699 2.127 -23.029 1.00 94.31 278 ASP A N 1
ATOM 2337 C CA . ASP A 1 278 ? 9.036 3.266 -23.889 1.00 94.31 278 ASP A CA 1
ATOM 2338 C C . ASP A 1 278 ? 9.679 4.419 -23.095 1.00 94.31 278 ASP A C 1
ATOM 2340 O O . ASP A 1 278 ? 10.122 5.419 -23.661 1.00 94.31 278 ASP A O 1
ATOM 2344 N N . LYS A 1 279 ? 9.718 4.306 -21.761 1.00 90.31 279 LYS A N 1
ATOM 2345 C CA . LYS A 1 279 ? 10.291 5.311 -20.862 1.00 90.31 279 LYS A CA 1
ATOM 2346 C C . LYS A 1 279 ? 11.810 5.115 -20.759 1.00 90.31 279 LYS A C 1
ATOM 2348 O O . LYS A 1 279 ? 12.289 3.993 -20.576 1.00 90.31 279 LYS A O 1
ATOM 2353 N N . LYS A 1 280 ? 12.546 6.224 -20.864 1.00 81.88 280 LYS A N 1
ATOM 2354 C CA . LYS A 1 280 ? 14.000 6.311 -20.680 1.00 81.88 280 LYS A CA 1
ATOM 2355 C C . LYS A 1 280 ? 14.321 7.033 -19.385 1.00 81.88 280 LYS A C 1
ATOM 2357 O O . LYS A 1 280 ? 13.640 8.051 -19.122 1.00 81.88 280 LYS A O 1
#

Radius of gyration: 25.2 Å; chains: 1; bounding box: 62×50×64 Å

Sequence (280 aa):
MELDFKNIKNKTIVEIAMNTINNNASFREVSELDWIKYSENQKDYYYLKSAIKTQKNTFNFSIPEQTNNIYYCICLSENKLHVFKISTPFNKKIVITEEELESNSVNERICVIEIDNLEYWEILQNNDDRIENLATKSRIENFAKNEKDKQTAKFKSKEEFLEWYKKQPKKCCYCGVKEEYLKKYFNQENEQYKEARQRGQYLEIERIVTAPKTKNIYSKENCALVCYICNNAKSDFLSPINFKPIAKGINEFWKKILKKSDLKYKKIVFPEKSKIWDKK

Foldseek 3Di:
DDDPLPDFDPSVVVVVLVVQVVVDPAPVSNQQDDWDWDDDPPDTAETEDEFEQDPVQKTKDFDDPDDPHWYWYWYDDDQKTWIWTADDDDDRMDIAGVVVVVDVPHTHTRDIDGHPCVVVRVVVVVVVVVLLVLLDQLQELVSPPDPVSNLQHPHPDSVSSSVLVVPAQQAAPAQQHGLVLQLVVLPPVPPVNVPDDSAFSGWDKDQQQLPPVSSNHNDSVRIHTHTPVLPVVCDSPHHSLRCNVVSNVVNVVSQVVCVPPPNPDDRRDGPPVDCSNVTD

pLDDT: mean 75.98, std 15.84, range [26.84, 98.38]

Organism: NCBI:txid2933791

Secondary structure (DSSP, 8-state):
-----TT-TTHHHHHHHHHHHHH-SSHHHHHT---EEEEETTEEEEEEEEEEPPTTSEEEEEPPS--S-EEEEEEEETTEEEEEEE-----SEEEEEHHHHHSSSSSEEEEEEE-TTHHHHHHHHHHHHHHHHTS-TTTBGGG--SHHHHHHB-B-SHHHHHHHHHHS-SB-TTT--BHHHHHHHTSTT-HHHHHS-S--SSPEEEES---SGGG--B-TTTEEEE-HHHHHHHTTT--HHHHHHHHHHHHHHHHHHHHHSS-----PPP-TT-GGGG--